Protein AF-A0AAD9HR64-F1 (afdb_monomer_lite)

Sequence (228 aa):
MKMKMKMKMKMKMKMKMKMKMKMKMKMKMKMKMKMKMKMKMKMKMAQLNLWLVASSTKRDPHPASRQEHHPPVITDDTIILAVASTGIDKPDERIDDWLLSDFYAFNYLFKGLGRSQTWLTVVDPIEAVDTNGDYSLGNEFQGQKVVLSKSLLENSDLTPVTIVKPKAMVDAFLQEVRQKSADAAAGHHPLLLMVFSHGLPNHKFVLGSKREPNARLTAVGLSAQKRL

Organism: NCBI:txid1216348

Secondary structure (DSSP, 8-state):
-HHHHHHHHHHHHHHHHHHHHHHHHHHHHHHHHHHHHHHHHHHHHHHHHHHHHHHHS----S------SS-----TT-EEEEEEE----STTSPP-HHHHHHHHHHHHHHTT-SSEEEEEESS-HHHHHHHH--EEES-TTT--EEEE-HHHHHTT-S---EE--GGGHHHHHHHHHHHHHHHHHHHT--EEEEEEE-EETTTEEE-S-TT-TT-EEE--S-------

Radius of gyration: 27.78 Å; chains: 1; bounding box: 67×48×88 Å

Structure (mmCIF, N/CA/C/O backbone):
data_AF-A0AAD9HR64-F1
#
_entry.id   AF-A0AAD9HR64-F1
#
loop_
_atom_site.group_PDB
_atom_site.id
_atom_site.type_symbol
_atom_site.label_atom_id
_atom_site.label_alt_id
_atom_site.label_comp_id
_atom_site.label_asym_id
_atom_site.label_entity_id
_atom_site.label_seq_id
_atom_site.pdbx_PDB_ins_code
_atom_site.Cartn_x
_atom_site.Cartn_y
_atom_site.Cartn_z
_atom_site.occupancy
_atom_site.B_iso_or_equiv
_atom_site.auth_seq_id
_atom_site.auth_comp_id
_atom_site.auth_asym_id
_atom_site.auth_atom_id
_atom_site.pdbx_PDB_model_num
ATOM 1 N N . MET A 1 1 ? -47.114 24.639 60.979 1.00 68.94 1 MET A N 1
ATOM 2 C CA . MET A 1 1 ? -46.453 23.528 60.234 1.00 68.94 1 MET A CA 1
ATOM 3 C C . MET A 1 1 ? -47.097 23.167 58.883 1.00 68.94 1 MET A C 1
ATOM 5 O O . MET A 1 1 ? -46.363 22.944 57.924 1.00 68.94 1 MET A O 1
ATOM 9 N N . LYS A 1 2 ? -48.434 23.147 58.751 1.00 77.56 2 LYS A N 1
ATOM 10 C CA . LYS A 1 2 ? -49.169 22.680 57.549 1.00 77.56 2 LYS A CA 1
ATOM 11 C C . LYS A 1 2 ? -48.788 23.381 56.225 1.00 77.56 2 LYS A C 1
ATOM 13 O O . LYS A 1 2 ? -48.658 22.729 55.190 1.00 77.56 2 LYS A O 1
ATOM 18 N N . MET A 1 3 ? -48.536 24.695 56.254 1.00 86.56 3 MET A N 1
ATOM 19 C CA . MET A 1 3 ? -48.229 25.492 55.052 1.00 86.56 3 MET A CA 1
ATOM 20 C C . MET A 1 3 ? -46.843 25.171 54.448 1.00 86.56 3 MET A C 1
ATOM 22 O O . MET A 1 3 ? -46.719 24.993 53.235 1.00 86.56 3 MET A O 1
ATOM 26 N N . LYS A 1 4 ? -45.817 24.981 55.293 1.00 81.31 4 LYS A N 1
ATOM 27 C CA . LYS A 1 4 ? -44.444 24.621 54.881 1.00 81.31 4 LYS A CA 1
ATOM 28 C C . LYS A 1 4 ? -44.396 23.247 54.196 1.00 81.31 4 LYS A C 1
ATOM 30 O O . LYS A 1 4 ? -43.704 23.068 53.194 1.00 81.31 4 LYS A O 1
ATOM 35 N N . MET A 1 5 ? -45.193 22.293 54.685 1.00 90.94 5 MET A N 1
ATOM 36 C CA . MET A 1 5 ? -45.304 20.949 54.107 1.00 90.94 5 MET A CA 1
ATOM 37 C C . MET A 1 5 ? -45.978 20.974 52.724 1.00 90.94 5 MET A C 1
ATOM 39 O O . MET A 1 5 ? -45.466 20.375 51.777 1.00 90.94 5 MET A O 1
ATOM 43 N N . LYS A 1 6 ? -47.060 21.753 52.574 1.00 88.00 6 LYS A N 1
ATOM 44 C CA . LYS A 1 6 ? -47.767 21.950 51.294 1.00 88.00 6 LYS A CA 1
ATOM 45 C C . LYS A 1 6 ? -46.853 22.564 50.224 1.00 88.00 6 LYS A C 1
ATOM 47 O O . LYS A 1 6 ? -46.847 22.110 49.080 1.00 88.00 6 LYS A O 1
ATOM 52 N N . MET A 1 7 ? -46.033 23.548 50.600 1.00 92.62 7 MET A N 1
ATOM 53 C CA . MET A 1 7 ? -45.093 24.205 49.686 1.00 92.62 7 MET A CA 1
ATOM 54 C C . MET A 1 7 ? -43.971 23.259 49.229 1.00 92.62 7 MET A C 1
ATOM 56 O O . MET A 1 7 ? -43.701 23.158 48.029 1.00 92.62 7 MET A O 1
ATOM 60 N N . LYS A 1 8 ? -43.389 22.484 50.157 1.00 89.81 8 LYS A N 1
ATOM 61 C CA . LYS A 1 8 ? -42.367 21.467 49.851 1.00 89.81 8 LYS A CA 1
ATOM 62 C C . LYS A 1 8 ? -42.903 20.390 48.901 1.00 89.81 8 LYS A C 1
ATOM 64 O O . LYS A 1 8 ? -42.223 20.013 47.945 1.00 89.81 8 LYS A O 1
ATOM 69 N N . MET A 1 9 ? -44.141 19.936 49.111 1.00 93.75 9 MET A N 1
ATOM 70 C CA . MET A 1 9 ? -44.788 18.940 48.251 1.00 93.75 9 MET A CA 1
ATOM 71 C C . MET A 1 9 ? -45.042 19.486 46.838 1.00 93.75 9 MET A C 1
ATOM 73 O O . MET A 1 9 ? -44.690 18.832 45.855 1.00 93.75 9 MET A O 1
ATOM 77 N N . LYS A 1 10 ? -45.549 20.724 46.727 1.00 91.00 10 LYS A N 1
ATOM 78 C CA . LYS A 1 10 ? -45.779 21.406 45.442 1.00 91.00 10 LYS A CA 1
ATOM 79 C C . LYS A 1 10 ? -44.478 21.588 44.651 1.00 91.00 10 LYS A C 1
ATOM 81 O O . LYS A 1 10 ? -44.445 21.322 43.450 1.00 91.00 10 LYS A O 1
ATOM 86 N N . MET A 1 11 ? -43.390 21.979 45.319 1.00 94.56 11 MET A N 1
ATOM 87 C CA . MET A 1 11 ? -42.078 22.158 44.687 1.00 94.56 11 MET A CA 1
ATOM 88 C C . MET A 1 11 ? -41.495 20.826 44.195 1.00 94.56 11 MET A C 1
ATOM 90 O O . MET A 1 11 ? -41.068 20.731 43.043 1.00 94.56 11 MET A O 1
ATOM 94 N N . LYS A 1 12 ? -41.572 19.769 45.018 1.00 91.06 12 LYS A N 1
ATOM 95 C CA . LYS A 1 12 ? -41.137 18.412 44.647 1.00 91.06 12 LYS A CA 1
ATOM 96 C C . LYS A 1 12 ? -41.914 17.882 43.438 1.00 91.06 12 LYS A C 1
ATOM 98 O O . LYS A 1 12 ? -41.317 17.325 42.518 1.00 91.06 12 LYS A O 1
ATOM 103 N N . MET A 1 13 ? -43.229 18.106 43.395 1.00 95.19 13 MET A N 1
ATOM 104 C CA . MET A 1 13 ? -44.081 17.687 42.278 1.00 95.19 13 MET A CA 1
ATOM 105 C C . MET A 1 13 ? -43.744 18.445 40.985 1.00 95.19 13 MET A C 1
ATOM 107 O O . MET A 1 13 ? -43.576 17.824 39.934 1.00 95.19 13 MET A O 1
ATOM 111 N N . LYS A 1 14 ? -43.545 19.769 41.071 1.00 91.50 14 LYS A N 1
ATOM 112 C CA . LYS A 1 14 ? -43.146 20.619 39.936 1.00 91.50 14 LYS A CA 1
ATOM 113 C C . LYS A 1 14 ? -41.785 20.205 39.368 1.00 91.50 14 LYS A C 1
ATOM 115 O O . LYS A 1 14 ? -41.632 20.095 38.152 1.00 91.50 14 LYS A O 1
ATOM 120 N N . MET A 1 15 ? -40.811 19.915 40.234 1.00 94.50 15 MET A N 1
ATOM 121 C CA . MET A 1 15 ? -39.477 19.467 39.823 1.00 94.50 15 MET A CA 1
ATOM 122 C C . MET A 1 15 ? -39.529 18.087 39.151 1.00 94.50 15 MET A C 1
ATOM 124 O O . MET A 1 15 ? -38.957 17.906 38.074 1.00 94.50 15 MET A O 1
ATOM 128 N N . LYS A 1 16 ? -40.302 17.148 39.717 1.00 91.06 16 LYS A N 1
ATOM 129 C CA . LYS A 1 16 ? -40.520 15.810 39.143 1.00 91.06 16 LYS A CA 1
ATOM 130 C C . LYS A 1 16 ? -41.179 15.882 37.760 1.00 91.06 16 LYS A C 1
ATOM 132 O O . LYS A 1 16 ? -40.720 15.211 36.837 1.00 91.06 16 LYS A O 1
ATOM 137 N N . MET A 1 17 ? -42.199 16.729 37.580 1.00 95.44 17 MET A N 1
ATOM 138 C CA . MET A 1 17 ? -42.818 16.961 36.266 1.00 95.44 17 MET A CA 1
ATOM 139 C C . MET A 1 17 ? -41.831 17.552 35.255 1.00 95.44 17 MET A C 1
ATOM 141 O O . MET A 1 17 ? -41.728 17.043 34.138 1.00 95.44 17 MET A O 1
ATOM 145 N N . LYS A 1 18 ? -41.069 18.583 35.646 1.00 90.94 18 LYS A N 1
ATOM 146 C CA . LYS A 1 18 ? -40.088 19.238 34.766 1.00 90.94 18 LYS A CA 1
ATOM 147 C C . LYS A 1 18 ? -39.010 18.257 34.297 1.00 90.94 18 LYS A C 1
ATOM 149 O O . LYS A 1 18 ? -38.682 18.220 33.112 1.00 90.94 18 LYS A O 1
ATOM 154 N N . MET A 1 19 ? -38.504 17.416 35.200 1.00 93.75 19 MET A N 1
ATOM 155 C CA . MET A 1 19 ? -37.501 16.398 34.876 1.00 93.75 19 MET A CA 1
ATOM 156 C C . MET A 1 19 ? -38.068 15.318 33.943 1.00 93.75 19 MET A C 1
ATOM 158 O O . MET A 1 19 ? -37.432 14.975 32.945 1.00 93.75 19 MET A O 1
ATOM 162 N N . LYS A 1 20 ? -39.303 14.859 34.200 1.00 90.69 20 LYS A N 1
ATOM 163 C CA . LYS A 1 20 ? -40.007 13.886 33.349 1.00 90.69 20 LYS A CA 1
ATOM 164 C C . LYS A 1 20 ? -40.238 14.427 31.933 1.00 90.69 20 LYS A C 1
ATOM 166 O O . LYS A 1 20 ? -39.978 13.715 30.965 1.00 90.69 20 LYS A O 1
ATOM 171 N N . MET A 1 21 ? -40.655 15.690 31.789 1.00 94.56 21 MET A N 1
ATOM 172 C CA . MET A 1 21 ? -40.786 16.342 30.476 1.00 94.56 21 MET A CA 1
ATOM 173 C C . MET A 1 21 ? -39.442 16.454 29.751 1.00 94.56 21 MET A C 1
ATOM 175 O O . MET A 1 21 ? -39.358 16.104 28.573 1.00 94.56 21 MET A O 1
ATOM 179 N N . LYS A 1 22 ? -38.382 16.887 30.448 1.00 88.44 22 LYS A N 1
ATOM 180 C CA . LYS A 1 22 ? -37.044 17.048 29.858 1.00 88.44 22 LYS A CA 1
ATOM 181 C C . LYS A 1 22 ? -36.486 15.714 29.349 1.00 88.44 22 LYS A C 1
ATOM 183 O O . LYS A 1 22 ? -35.989 15.654 28.226 1.00 88.44 22 LYS A O 1
ATOM 188 N N . MET A 1 23 ? -36.631 14.632 30.122 1.00 93.12 23 MET A N 1
ATOM 189 C CA . MET A 1 23 ? -36.265 13.282 29.670 1.00 93.12 23 MET A CA 1
ATOM 190 C C . MET A 1 23 ? -37.090 12.840 28.459 1.00 93.12 23 MET A C 1
ATOM 192 O O . MET A 1 23 ? -36.517 12.372 27.476 1.00 93.12 23 MET A O 1
ATOM 196 N N . LYS A 1 24 ? -38.416 13.036 28.489 1.00 89.62 24 LYS A N 1
ATOM 197 C CA . LYS A 1 24 ? -39.307 12.652 27.383 1.00 89.62 24 LYS A CA 1
ATOM 198 C C . LYS A 1 24 ? -38.943 13.377 26.082 1.00 89.62 24 LYS A C 1
ATOM 200 O O . LYS A 1 24 ? -38.873 12.736 25.035 1.00 89.62 24 LYS A O 1
ATOM 205 N N . MET A 1 25 ? -38.642 14.679 26.138 1.00 93.00 25 MET A N 1
ATOM 206 C CA . MET A 1 25 ? -38.157 15.435 24.975 1.00 93.00 25 MET A CA 1
ATOM 207 C C . MET A 1 25 ? -36.808 14.917 24.470 1.00 93.00 25 MET A C 1
ATOM 209 O O . MET A 1 25 ? -36.675 14.652 23.276 1.00 93.00 25 MET A O 1
ATOM 213 N N . LYS A 1 26 ? -35.828 14.718 25.363 1.00 87.81 26 LYS A N 1
ATOM 214 C CA . LYS A 1 26 ? -34.489 14.235 24.986 1.00 87.81 26 LYS A CA 1
ATOM 215 C C . LYS A 1 26 ? -34.560 12.866 24.300 1.00 87.81 26 LYS A C 1
ATOM 217 O O . LYS A 1 26 ? -33.923 12.656 23.269 1.00 87.81 26 LYS A O 1
ATOM 222 N N . MET A 1 27 ? -35.386 11.959 24.824 1.00 92.50 27 MET A N 1
ATOM 223 C CA . MET A 1 27 ? -35.586 10.625 24.254 1.00 92.50 27 MET A CA 1
ATOM 224 C C . MET A 1 27 ? -36.281 10.686 22.887 1.00 92.50 27 MET A C 1
ATOM 226 O O . MET A 1 27 ? -35.820 10.052 21.938 1.00 92.50 27 MET A O 1
ATOM 230 N N . LYS A 1 28 ? -37.324 11.520 22.751 1.00 88.50 28 LYS A N 1
ATOM 231 C CA . LYS A 1 28 ? -38.036 11.738 21.480 1.00 88.50 28 LYS A CA 1
ATOM 232 C C . LYS A 1 28 ? -37.108 12.307 20.401 1.00 88.50 28 LYS A C 1
ATOM 234 O O . LYS A 1 28 ? -37.140 11.847 19.262 1.00 88.50 28 LYS A O 1
ATOM 239 N N . MET A 1 29 ? -36.247 13.262 20.756 1.00 91.19 29 MET A N 1
ATOM 240 C CA . MET A 1 29 ? -35.286 13.869 19.829 1.00 91.19 29 MET A CA 1
ATOM 241 C C . MET A 1 29 ? -34.218 12.862 19.382 1.00 91.19 29 MET A C 1
ATOM 243 O O . MET A 1 29 ? -33.955 12.739 18.186 1.00 91.19 29 MET A O 1
ATOM 247 N N . LYS A 1 30 ? -33.682 12.066 20.322 1.00 85.94 30 LYS A N 1
ATOM 248 C CA . LYS A 1 30 ? -32.708 11.002 20.032 1.00 85.94 30 LYS A CA 1
ATOM 249 C C . LYS A 1 30 ? -33.293 9.929 19.105 1.00 85.94 30 LYS A C 1
ATOM 251 O O . LYS A 1 30 ? -32.644 9.550 18.133 1.00 85.94 30 LYS A O 1
ATOM 256 N N . MET A 1 31 ? -34.532 9.484 19.347 1.00 90.00 31 MET A N 1
ATOM 257 C CA . MET A 1 31 ? -35.228 8.550 18.449 1.00 90.00 31 MET A CA 1
ATOM 258 C C . MET A 1 31 ? -35.447 9.141 17.053 1.00 90.00 31 MET A C 1
ATOM 260 O O . MET A 1 31 ? -35.170 8.469 16.061 1.00 90.00 31 MET A O 1
ATOM 264 N N . LYS A 1 32 ? -35.891 10.403 16.964 1.00 86.19 32 LYS A N 1
ATOM 265 C CA . LYS A 1 32 ? -36.141 11.076 15.681 1.00 86.19 32 LYS A CA 1
ATOM 266 C C . LYS A 1 32 ? -34.859 11.211 14.849 1.00 86.19 32 LYS A C 1
ATOM 268 O O . LYS A 1 32 ? -34.886 10.924 13.654 1.00 86.19 32 LYS A O 1
ATOM 273 N N . MET A 1 33 ? -33.731 11.570 15.470 1.00 88.00 33 MET A N 1
ATOM 274 C CA . MET A 1 33 ? -32.422 11.584 14.800 1.00 88.00 33 MET A CA 1
ATOM 275 C C . MET A 1 33 ? -32.002 10.189 14.327 1.00 88.00 33 MET A C 1
ATOM 277 O O . MET A 1 33 ? -31.615 10.034 13.169 1.00 88.00 33 MET A O 1
ATOM 281 N N . LYS A 1 34 ? -32.135 9.169 15.186 1.00 85.88 34 LYS A N 1
ATOM 282 C CA . LYS A 1 34 ? -31.760 7.786 14.853 1.00 85.88 34 LYS A CA 1
ATOM 283 C C . LYS A 1 34 ? -32.575 7.242 13.673 1.00 85.88 34 LYS A C 1
ATOM 285 O O . LYS A 1 34 ? -31.999 6.651 12.763 1.00 85.88 34 LYS A O 1
ATOM 290 N N . MET A 1 35 ? -33.889 7.487 13.639 1.00 86.81 35 MET A N 1
ATOM 291 C CA . MET A 1 35 ? -34.733 7.124 12.491 1.00 86.81 35 MET A CA 1
ATOM 292 C C . MET A 1 35 ? -34.324 7.869 11.219 1.00 86.81 35 MET A C 1
ATOM 294 O O . MET A 1 35 ? -34.184 7.239 10.174 1.00 86.81 35 MET A O 1
ATOM 298 N N . LYS A 1 36 ? -34.083 9.185 11.302 1.00 84.31 36 LYS A N 1
ATOM 299 C CA . LYS A 1 36 ? -33.692 9.994 10.138 1.00 84.31 36 LYS A CA 1
ATOM 300 C C . LYS A 1 36 ? -32.364 9.520 9.535 1.00 84.31 36 LYS A C 1
ATOM 302 O O . LYS A 1 36 ? -32.267 9.412 8.316 1.00 84.31 36 LYS A O 1
ATOM 307 N N . MET A 1 37 ? -31.370 9.184 10.364 1.00 84.56 37 MET A N 1
ATOM 308 C CA . MET A 1 37 ? -30.113 8.579 9.896 1.00 84.56 37 MET A CA 1
ATOM 309 C C . MET A 1 37 ? -30.339 7.210 9.253 1.00 84.56 37 MET A C 1
ATOM 311 O O . MET A 1 37 ? -29.861 6.977 8.145 1.00 84.56 37 MET A O 1
ATOM 315 N N . LYS A 1 38 ? -31.109 6.326 9.905 1.00 83.44 38 LYS A N 1
ATOM 316 C CA . LYS A 1 38 ? -31.396 4.982 9.382 1.00 83.44 38 LYS A CA 1
ATOM 317 C C . LYS A 1 38 ? -32.096 5.043 8.021 1.00 83.44 38 LYS A C 1
ATOM 319 O O . LYS A 1 38 ? -31.763 4.27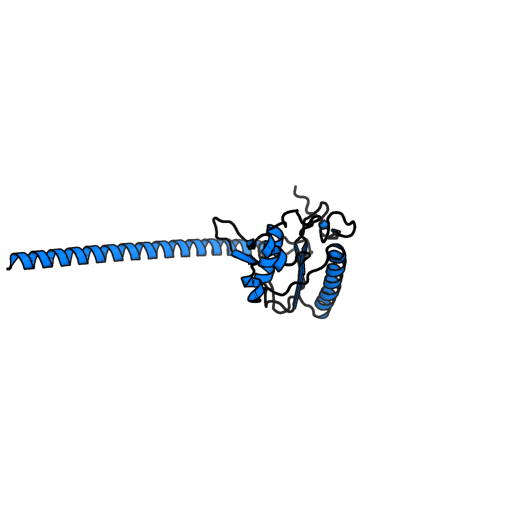0 7.130 1.00 83.44 38 LYS A O 1
ATOM 324 N N . MET A 1 39 ? -33.027 5.980 7.842 1.00 83.69 39 MET A N 1
ATOM 325 C CA . MET A 1 39 ? -33.740 6.175 6.578 1.00 83.69 39 MET A CA 1
ATOM 326 C C . MET A 1 39 ? -32.821 6.730 5.483 1.00 83.69 39 MET A C 1
ATOM 328 O O . MET A 1 39 ? -32.837 6.212 4.372 1.00 83.69 39 MET A O 1
ATOM 332 N N . LYS A 1 40 ? -31.954 7.702 5.806 1.00 80.19 40 LYS A N 1
ATOM 333 C CA . LYS A 1 40 ? -30.934 8.203 4.868 1.00 80.19 40 LYS A CA 1
ATOM 334 C C . LYS A 1 40 ? -29.968 7.104 4.415 1.00 80.19 40 LYS A C 1
ATOM 336 O O . LYS A 1 40 ? -29.685 7.019 3.227 1.00 80.19 40 LYS A O 1
ATOM 341 N N . MET A 1 41 ? -29.491 6.256 5.331 1.00 80.69 41 MET A N 1
ATOM 342 C CA . MET A 1 41 ? -28.630 5.120 4.973 1.00 80.69 41 MET A CA 1
ATOM 343 C C . MET A 1 41 ? -29.359 4.109 4.088 1.00 80.69 41 MET A C 1
ATOM 345 O O . MET A 1 41 ? -28.813 3.698 3.072 1.00 80.69 41 MET A O 1
ATOM 349 N N . LYS A 1 42 ? -30.608 3.752 4.424 1.00 81.19 42 LYS A N 1
ATOM 350 C CA . LYS A 1 42 ? -31.420 2.858 3.585 1.00 81.19 42 LYS A CA 1
ATOM 351 C C . LYS A 1 42 ? -31.631 3.419 2.179 1.00 81.19 42 LYS A C 1
ATOM 353 O O . LYS A 1 42 ? -31.531 2.667 1.221 1.00 81.19 42 LYS A O 1
ATOM 358 N N . MET A 1 43 ? -31.885 4.721 2.053 1.00 77.81 43 MET A N 1
ATOM 359 C CA . MET A 1 43 ? -32.081 5.371 0.755 1.00 77.81 43 MET A CA 1
ATOM 360 C C . MET A 1 43 ? -30.791 5.380 -0.074 1.00 77.81 43 MET A C 1
ATOM 362 O O . MET A 1 43 ? -30.836 5.055 -1.254 1.00 77.81 43 MET A O 1
ATOM 366 N N . LYS A 1 44 ? -29.639 5.658 0.555 1.00 77.94 44 LYS A N 1
ATOM 367 C CA . LYS A 1 44 ? -28.325 5.551 -0.099 1.00 77.94 44 LYS A CA 1
ATOM 368 C C . LYS A 1 44 ? -28.018 4.120 -0.548 1.00 77.94 44 LYS A C 1
ATOM 370 O O . LYS A 1 44 ? -27.583 3.935 -1.674 1.00 77.94 44 LYS A O 1
ATOM 375 N N . MET A 1 45 ? -28.297 3.116 0.288 1.00 71.75 45 MET A N 1
ATOM 376 C CA . MET A 1 45 ? -28.120 1.702 -0.080 1.00 71.75 45 MET A CA 1
ATOM 377 C C . MET A 1 45 ? -29.062 1.269 -1.208 1.00 71.75 45 MET A C 1
ATOM 379 O O . MET A 1 45 ? -28.649 0.535 -2.094 1.00 71.75 45 MET A O 1
ATOM 383 N N . ALA A 1 46 ? -30.312 1.739 -1.213 1.00 72.25 46 ALA A N 1
ATOM 384 C CA . ALA A 1 46 ? -31.254 1.454 -2.294 1.00 72.25 46 ALA A CA 1
ATOM 385 C C . ALA A 1 46 ? -30.820 2.101 -3.621 1.00 72.25 46 ALA A C 1
ATOM 387 O O . ALA A 1 46 ? -30.903 1.456 -4.660 1.00 72.25 46 ALA A O 1
ATOM 388 N N . GLN A 1 47 ? -30.309 3.338 -3.584 1.00 65.94 47 GLN A N 1
ATOM 389 C CA . GLN A 1 47 ? -29.718 3.996 -4.756 1.00 65.94 47 GLN A CA 1
ATOM 390 C C . GLN A 1 47 ? -28.470 3.254 -5.253 1.00 65.94 47 GLN A C 1
ATOM 392 O O . GLN A 1 47 ? -28.328 3.057 -6.456 1.00 65.94 47 GLN A O 1
ATOM 397 N N . LEU A 1 48 ? -27.614 2.787 -4.339 1.00 65.94 48 LEU A N 1
ATOM 398 C CA . LEU A 1 48 ? -26.419 2.006 -4.666 1.00 65.94 48 LEU A CA 1
ATOM 399 C C . LEU A 1 48 ? -26.779 0.659 -5.314 1.00 65.94 48 LEU A C 1
ATOM 401 O O . LEU A 1 48 ? -26.212 0.304 -6.341 1.00 65.94 48 LEU A O 1
ATOM 405 N N . ASN A 1 49 ? -27.770 -0.055 -4.770 1.00 61.78 49 ASN A N 1
ATOM 406 C CA . ASN A 1 49 ? -28.248 -1.325 -5.324 1.00 61.78 49 ASN A CA 1
ATOM 407 C C . ASN A 1 49 ? -28.933 -1.152 -6.686 1.00 61.78 49 ASN A C 1
ATOM 409 O O . ASN A 1 49 ? -28.699 -1.952 -7.586 1.00 61.78 49 ASN A O 1
ATOM 413 N N . LEU A 1 50 ? -29.757 -0.113 -6.864 1.00 49.34 50 LEU A N 1
ATOM 414 C CA . LEU A 1 50 ? -30.395 0.167 -8.154 1.00 49.34 50 LEU A CA 1
ATOM 415 C C . LEU A 1 50 ? -29.348 0.494 -9.232 1.00 49.34 50 LEU A C 1
ATOM 417 O O . LEU A 1 50 ? -29.458 0.030 -10.365 1.00 49.34 50 LEU A O 1
ATOM 421 N N . TRP A 1 51 ? -28.302 1.233 -8.858 1.00 44.94 51 TRP A N 1
ATOM 422 C CA . TRP A 1 51 ? -27.166 1.530 -9.726 1.00 44.94 51 TRP A CA 1
ATOM 423 C C . TRP A 1 51 ? -26.327 0.276 -10.050 1.00 44.94 51 TRP A C 1
ATOM 425 O O . TRP A 1 51 ? -25.955 0.071 -11.205 1.00 44.94 51 TRP A O 1
ATOM 435 N N . LEU A 1 52 ? -26.114 -0.623 -9.081 1.00 47.81 52 LEU A N 1
ATOM 436 C CA . LEU A 1 52 ? -25.445 -1.919 -9.283 1.00 47.81 52 LEU A CA 1
ATOM 437 C C . LEU A 1 52 ? -26.206 -2.828 -10.263 1.00 47.81 52 LEU A C 1
ATOM 439 O O . LEU A 1 52 ? -25.605 -3.389 -11.178 1.00 47.81 52 LEU A O 1
ATOM 443 N N . VAL A 1 53 ? -27.531 -2.940 -10.118 1.00 53.28 53 VAL A N 1
ATOM 444 C CA . VAL A 1 53 ? -28.371 -3.778 -10.994 1.00 53.28 53 VAL A CA 1
ATOM 445 C C . VAL A 1 53 ? -28.419 -3.223 -12.422 1.00 53.28 53 VAL A C 1
ATOM 447 O O . VAL A 1 53 ? -28.290 -3.985 -13.382 1.00 53.28 53 VAL A O 1
ATOM 450 N N . ALA A 1 54 ? -28.516 -1.899 -12.587 1.00 48.28 54 ALA A N 1
ATOM 451 C CA . ALA A 1 54 ? -28.481 -1.258 -13.904 1.00 48.28 54 ALA A CA 1
ATOM 452 C C . ALA A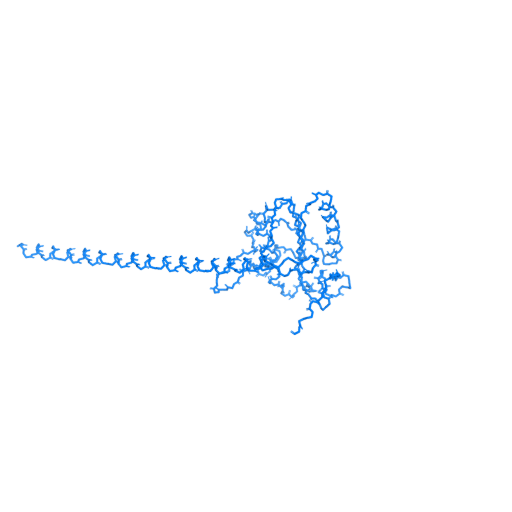 1 54 ? -27.131 -1.449 -14.626 1.00 48.28 54 ALA A C 1
ATOM 454 O O . ALA A 1 54 ? -27.091 -1.520 -15.851 1.00 48.28 54 ALA A O 1
ATOM 455 N N . SER A 1 55 ? -26.037 -1.602 -13.873 1.00 43.44 55 SER A N 1
ATOM 456 C CA . SER A 1 55 ? -24.678 -1.792 -14.403 1.00 43.44 55 SER A CA 1
ATOM 457 C C . SER A 1 55 ? -24.354 -3.247 -14.785 1.00 43.44 55 SER A C 1
ATOM 459 O O . SER A 1 55 ? -23.341 -3.501 -15.433 1.00 43.44 55 SER A O 1
ATOM 461 N N . SER A 1 56 ? -25.190 -4.212 -14.383 1.00 41.38 56 SER A N 1
ATOM 462 C CA . SER A 1 56 ? -24.972 -5.654 -14.596 1.00 41.38 56 SER A CA 1
ATOM 463 C C . SER A 1 56 ? -25.622 -6.194 -15.886 1.00 41.38 56 SER A C 1
ATOM 465 O O . SER A 1 56 ? -25.298 -7.290 -16.338 1.00 41.38 56 SER A O 1
ATOM 467 N N . THR A 1 57 ? -26.507 -5.424 -16.530 1.00 38.25 57 THR A N 1
ATOM 468 C CA . THR A 1 57 ? -27.313 -5.893 -17.679 1.00 38.25 57 THR A CA 1
ATOM 469 C C . THR A 1 57 ? -26.694 -5.669 -19.063 1.00 38.25 57 THR A C 1
ATOM 471 O O . THR A 1 57 ? -27.292 -6.073 -20.056 1.00 38.25 57 THR A O 1
ATOM 474 N N . LYS A 1 58 ? -25.478 -5.119 -19.168 1.00 38.50 58 LYS A N 1
ATOM 475 C CA . LYS A 1 58 ? -24.722 -5.075 -20.433 1.00 38.50 58 LYS A CA 1
ATOM 476 C C . LYS A 1 58 ? -23.471 -5.941 -20.325 1.00 38.50 58 LYS A C 1
ATOM 478 O O . LYS A 1 58 ? -22.456 -5.520 -19.780 1.00 38.50 58 LYS A O 1
ATOM 483 N N . ARG A 1 59 ? -23.581 -7.180 -20.805 1.00 38.81 59 ARG A N 1
ATOM 484 C CA . ARG A 1 59 ? -22.447 -8.074 -21.060 1.00 38.81 59 ARG A CA 1
ATOM 485 C C . ARG A 1 59 ? -22.089 -7.960 -22.538 1.00 38.81 59 ARG A C 1
ATOM 487 O O . ARG A 1 59 ? -22.866 -8.432 -23.356 1.00 38.81 59 ARG A O 1
ATOM 494 N N . ASP A 1 60 ? -20.922 -7.393 -22.830 1.00 32.91 60 ASP A N 1
ATOM 495 C CA . ASP A 1 60 ? -20.219 -7.576 -24.104 1.00 32.91 60 ASP A CA 1
ATOM 496 C C . ASP A 1 60 ? -18.850 -8.230 -23.840 1.00 32.91 60 ASP A C 1
ATOM 498 O O . ASP A 1 60 ? -18.254 -7.981 -22.784 1.00 32.91 60 ASP A O 1
ATOM 502 N N . PRO A 1 61 ? -18.338 -9.080 -24.751 1.00 47.41 61 PRO A N 1
ATOM 503 C CA . PRO A 1 61 ? -17.177 -9.921 -24.496 1.00 47.41 61 PRO A CA 1
ATOM 504 C C . PRO A 1 61 ? -15.906 -9.356 -25.160 1.00 47.41 61 PRO A C 1
ATOM 506 O O . PRO A 1 61 ? -15.576 -9.749 -26.269 1.00 47.41 61 PRO A O 1
ATOM 509 N N . HIS A 1 62 ? -15.162 -8.458 -24.499 1.00 35.88 62 HIS A N 1
ATOM 510 C CA . HIS A 1 62 ? -13.714 -8.256 -24.738 1.00 35.88 62 HIS A CA 1
ATOM 511 C C . HIS A 1 62 ? -13.084 -7.368 -23.636 1.00 35.88 62 HIS A C 1
ATOM 513 O O . HIS A 1 62 ? -13.794 -6.524 -23.084 1.00 35.88 62 HIS A O 1
ATOM 519 N N . PRO A 1 63 ? -11.788 -7.520 -23.275 1.00 42.75 63 PRO A N 1
ATOM 520 C CA . PRO A 1 63 ? -11.201 -6.867 -22.114 1.00 42.75 63 PRO A CA 1
ATOM 521 C C . PRO A 1 63 ? -10.770 -5.442 -22.480 1.00 42.75 63 PRO A C 1
ATOM 523 O O . PRO A 1 63 ? -9.597 -5.157 -22.695 1.00 42.75 63 PRO A O 1
ATOM 526 N N . ALA A 1 64 ? -11.733 -4.529 -22.559 1.00 39.38 64 ALA A N 1
ATOM 527 C CA . ALA A 1 64 ? -11.441 -3.108 -22.451 1.00 39.38 64 ALA A CA 1
ATOM 528 C C . ALA A 1 64 ? -11.281 -2.772 -20.963 1.00 39.38 64 ALA A C 1
ATOM 530 O O . ALA A 1 64 ? -12.105 -3.180 -20.144 1.00 39.38 64 ALA A O 1
ATOM 531 N N . SER A 1 65 ? -10.215 -2.048 -20.618 1.00 47.06 65 SER A N 1
ATOM 532 C CA . SER A 1 65 ? -9.926 -1.543 -19.272 1.00 47.06 65 SER A CA 1
ATOM 533 C C . SER A 1 65 ? -11.188 -0.992 -18.602 1.00 47.06 65 SER A C 1
ATOM 535 O O . SER A 1 65 ? -11.678 0.085 -18.955 1.00 47.06 65 SER A O 1
ATOM 537 N N . ARG A 1 66 ? -11.734 -1.755 -17.653 1.00 41.72 66 ARG A N 1
ATOM 538 C CA . ARG A 1 66 ? -12.953 -1.411 -16.929 1.00 41.72 66 ARG A CA 1
ATOM 539 C C . ARG A 1 66 ? -12.587 -0.468 -15.792 1.00 41.72 66 ARG A C 1
ATOM 541 O O . ARG A 1 66 ? -11.841 -0.839 -14.893 1.00 41.72 66 ARG A O 1
ATOM 548 N N . GLN A 1 67 ? -13.109 0.752 -15.826 1.00 46.41 67 GLN A N 1
ATOM 549 C CA . GLN A 1 67 ? -13.008 1.661 -14.690 1.00 46.41 67 GLN A CA 1
ATOM 550 C C . GLN A 1 67 ? -14.064 1.245 -13.658 1.00 46.41 67 GLN A C 1
ATOM 552 O O . GLN A 1 67 ? -15.261 1.449 -13.856 1.00 46.41 67 GLN A O 1
ATOM 557 N N . GLU A 1 68 ? -13.635 0.578 -12.590 1.00 42.34 68 GLU A N 1
ATOM 558 C CA . GLU A 1 68 ? -14.517 0.105 -11.524 1.00 42.34 68 GLU A CA 1
ATOM 559 C C . GLU A 1 68 ? -14.647 1.154 -10.409 1.00 42.34 68 GLU A C 1
ATOM 561 O O . GLU A 1 68 ? -13.666 1.751 -9.978 1.00 42.34 68 GLU A O 1
ATOM 566 N N . HIS A 1 69 ? -15.872 1.394 -9.928 1.00 53.56 69 HIS A N 1
ATOM 567 C CA . HIS A 1 69 ? -16.157 2.344 -8.836 1.00 53.56 69 HIS A CA 1
ATOM 568 C C . HIS A 1 69 ? -16.234 1.677 -7.447 1.00 53.56 69 HIS A C 1
ATOM 570 O O . HIS A 1 69 ? -16.789 2.246 -6.509 1.00 53.56 69 HIS A O 1
ATOM 576 N N . HIS A 1 70 ? -15.723 0.454 -7.324 1.00 56.50 70 HIS A N 1
ATOM 577 C CA . HIS A 1 70 ? -15.667 -0.321 -6.087 1.00 56.50 70 HIS A CA 1
ATOM 578 C C . HIS A 1 70 ? -14.228 -0.810 -5.883 1.00 56.50 70 HIS A C 1
ATOM 580 O O . HIS A 1 70 ? -13.517 -0.987 -6.872 1.00 56.50 70 HIS A O 1
ATOM 586 N N . PRO A 1 71 ? -13.766 -0.965 -4.630 1.00 65.06 71 PRO A N 1
ATOM 587 C CA . PRO A 1 71 ? -12.458 -1.552 -4.375 1.00 65.06 71 PRO A CA 1
ATOM 588 C C . PRO A 1 71 ? -12.398 -2.972 -4.959 1.00 65.06 71 PRO A C 1
ATOM 590 O O . PRO A 1 71 ? -13.434 -3.646 -5.003 1.00 65.06 71 PRO A O 1
ATOM 593 N N . PRO A 1 72 ? -11.212 -3.429 -5.397 1.00 73.38 72 PRO A N 1
ATOM 594 C CA . PRO A 1 72 ? -11.058 -4.757 -5.971 1.00 73.38 72 PRO A CA 1
ATOM 595 C C . PRO A 1 72 ? -11.504 -5.821 -4.965 1.00 73.38 72 PRO A C 1
ATOM 597 O O . PRO A 1 72 ? -11.230 -5.720 -3.767 1.00 73.38 72 PRO A O 1
ATOM 600 N N . VAL A 1 73 ? -12.203 -6.845 -5.453 1.00 82.31 73 VAL A N 1
ATOM 601 C CA . VAL A 1 73 ? -12.599 -7.987 -4.626 1.00 82.31 73 VAL A CA 1
ATOM 602 C C . VAL A 1 73 ? -11.357 -8.829 -4.345 1.00 82.31 73 VAL A C 1
ATOM 604 O O . VAL A 1 73 ? -10.782 -9.413 -5.261 1.00 82.31 73 VAL A O 1
ATOM 607 N N . ILE A 1 74 ? -10.950 -8.888 -3.076 1.00 89.62 74 ILE A N 1
ATOM 608 C CA . ILE A 1 74 ? -9.856 -9.744 -2.609 1.00 89.62 74 ILE A CA 1
ATOM 609 C C . ILE A 1 74 ? -10.457 -11.048 -2.090 1.00 89.62 74 ILE A C 1
ATOM 611 O O . ILE A 1 74 ? -11.282 -11.034 -1.178 1.00 89.62 74 ILE A O 1
ATOM 615 N N . THR A 1 75 ? -10.049 -12.163 -2.683 1.00 91.56 75 THR A N 1
ATOM 616 C CA . THR A 1 75 ? -10.367 -13.522 -2.216 1.00 91.56 75 THR A CA 1
ATOM 617 C C . THR A 1 75 ? -9.163 -14.112 -1.491 1.00 91.56 75 THR A C 1
ATOM 619 O O . THR A 1 75 ? -8.053 -13.618 -1.681 1.00 91.56 75 THR A O 1
ATOM 622 N N . ASP A 1 76 ? -9.344 -15.187 -0.723 1.00 93.44 76 ASP A N 1
ATOM 623 C CA . ASP A 1 76 ? -8.243 -15.851 -0.004 1.00 93.44 76 ASP A CA 1
ATOM 624 C C . ASP A 1 76 ? -7.134 -16.367 -0.940 1.00 93.44 76 ASP A C 1
ATOM 626 O O . ASP A 1 76 ? -5.987 -16.491 -0.525 1.00 93.44 76 ASP A O 1
ATOM 630 N N . ASP A 1 77 ? -7.439 -16.587 -2.223 1.00 94.44 77 ASP A N 1
ATOM 631 C CA . ASP A 1 77 ? -6.471 -17.016 -3.237 1.00 94.44 77 ASP A CA 1
ATOM 632 C C . ASP A 1 77 ? -5.805 -15.861 -3.998 1.00 94.44 77 ASP A C 1
ATOM 634 O O . ASP A 1 77 ? -4.916 -16.087 -4.816 1.00 94.44 77 ASP A O 1
ATOM 638 N N . THR A 1 78 ? -6.200 -14.612 -3.750 1.00 95.75 78 THR A N 1
ATOM 639 C CA . THR A 1 78 ? -5.664 -13.462 -4.485 1.00 95.75 78 THR A CA 1
ATOM 640 C C . THR A 1 78 ? -4.196 -13.216 -4.132 1.00 95.75 78 THR A C 1
ATOM 642 O O . THR A 1 78 ? -3.838 -13.080 -2.963 1.00 95.75 78 THR A O 1
ATOM 645 N N . ILE A 1 79 ? -3.343 -13.099 -5.147 1.00 97.00 79 ILE A N 1
ATOM 646 C CA . ILE A 1 79 ? -1.958 -12.638 -5.021 1.00 97.00 79 ILE A CA 1
ATOM 647 C C . ILE A 1 79 ? -1.956 -11.116 -5.168 1.00 97.00 79 ILE A C 1
ATOM 649 O O . ILE A 1 79 ? -2.466 -10.588 -6.156 1.00 97.00 79 ILE A O 1
ATOM 653 N N . ILE A 1 80 ? -1.389 -10.405 -4.196 1.00 97.50 80 ILE A N 1
ATOM 654 C CA . ILE A 1 80 ? -1.313 -8.940 -4.197 1.00 97.50 80 ILE A CA 1
ATOM 655 C C . ILE A 1 80 ? 0.138 -8.522 -4.420 1.00 97.50 80 ILE A C 1
ATOM 657 O O . ILE A 1 80 ? 1.032 -8.926 -3.677 1.00 97.50 80 ILE A O 1
ATOM 661 N N . LEU A 1 81 ? 0.371 -7.679 -5.421 1.00 97.75 81 LEU A N 1
ATOM 662 C CA . LEU A 1 81 ? 1.653 -7.020 -5.640 1.00 97.75 81 LEU A CA 1
ATOM 663 C C . LEU A 1 81 ? 1.414 -5.519 -5.794 1.00 97.75 81 LEU A C 1
ATOM 665 O O . LEU A 1 81 ? 0.765 -5.067 -6.739 1.00 97.75 81 LEU A O 1
ATOM 669 N N . ALA A 1 82 ? 1.947 -4.751 -4.853 1.00 96.69 82 ALA A N 1
ATOM 670 C CA . ALA A 1 82 ? 1.806 -3.309 -4.803 1.00 96.69 82 ALA A CA 1
ATOM 671 C C . ALA A 1 82 ? 3.168 -2.620 -4.853 1.00 96.69 82 ALA A C 1
ATOM 673 O O . ALA A 1 82 ? 4.145 -3.093 -4.271 1.00 96.69 82 ALA A O 1
ATOM 674 N N . VAL A 1 83 ? 3.221 -1.476 -5.528 1.00 94.94 83 VAL A N 1
ATOM 675 C CA . VAL A 1 83 ? 4.439 -0.688 -5.679 1.00 94.94 83 VAL A CA 1
ATOM 676 C C . VAL A 1 83 ? 4.170 0.803 -5.502 1.00 94.94 83 VAL A C 1
ATOM 678 O O . VAL A 1 83 ? 3.234 1.320 -6.105 1.00 94.94 83 VAL A O 1
ATOM 681 N N . ALA A 1 84 ? 4.996 1.496 -4.716 1.00 91.88 84 ALA A N 1
ATOM 682 C CA . ALA A 1 84 ? 4.962 2.948 -4.567 1.00 91.88 84 ALA A CA 1
ATOM 683 C C . ALA A 1 84 ? 6.278 3.611 -4.975 1.00 91.88 84 ALA A C 1
ATOM 685 O O . ALA A 1 84 ? 7.364 3.245 -4.519 1.00 91.88 84 ALA A O 1
ATOM 686 N N . SER A 1 85 ? 6.164 4.644 -5.809 1.00 85.88 85 SER A N 1
ATOM 687 C CA . SER A 1 85 ? 7.263 5.547 -6.118 1.00 85.88 85 SER A CA 1
ATOM 688 C C . SER A 1 85 ? 6.787 6.991 -6.167 1.00 85.88 85 SER A C 1
ATOM 690 O O . SER A 1 85 ? 5.896 7.351 -6.932 1.00 85.88 85 SER A O 1
ATOM 692 N N . THR A 1 86 ? 7.416 7.830 -5.354 1.00 73.94 86 THR A N 1
ATOM 693 C CA . THR A 1 86 ? 7.098 9.255 -5.218 1.00 73.94 86 THR A CA 1
ATOM 694 C C . THR A 1 86 ? 7.821 10.123 -6.252 1.00 73.94 86 THR A C 1
ATOM 696 O O . THR A 1 86 ? 7.561 11.314 -6.349 1.00 73.94 86 THR A O 1
ATOM 699 N N . GLY A 1 87 ? 8.698 9.550 -7.090 1.00 62.91 87 GLY A N 1
ATOM 700 C CA . GLY A 1 87 ? 9.408 10.309 -8.126 1.00 62.91 87 GLY A CA 1
ATOM 701 C C . GLY A 1 87 ? 10.377 11.362 -7.578 1.00 62.91 87 GLY A C 1
ATOM 702 O O . GLY A 1 87 ? 10.647 12.341 -8.277 1.00 62.91 87 GLY A O 1
ATOM 703 N N . ILE A 1 88 ? 10.845 11.181 -6.338 1.00 58.97 88 ILE A N 1
ATOM 704 C CA . ILE A 1 88 ? 11.727 12.112 -5.633 1.00 58.97 88 ILE A CA 1
ATOM 705 C C . ILE A 1 88 ? 13.132 12.035 -6.234 1.00 58.97 88 ILE A C 1
ATOM 707 O O . ILE A 1 88 ? 13.773 10.983 -6.226 1.00 58.97 88 ILE A O 1
ATOM 711 N N . ASP A 1 89 ? 13.614 13.172 -6.735 1.00 54.62 89 ASP A N 1
ATOM 712 C CA . ASP A 1 89 ? 14.983 13.333 -7.238 1.00 54.62 89 ASP A CA 1
ATOM 713 C C . ASP A 1 89 ? 15.918 13.992 -6.205 1.00 54.62 89 ASP A C 1
ATOM 715 O O . ASP A 1 89 ? 17.135 14.008 -6.409 1.00 54.62 89 ASP A O 1
ATOM 719 N N . LYS A 1 90 ? 15.375 14.564 -5.117 1.00 50.50 90 LYS A N 1
ATOM 720 C CA . LYS A 1 90 ? 16.123 15.291 -4.079 1.00 50.50 90 LYS A CA 1
ATOM 721 C C . LYS A 1 90 ? 15.593 15.000 -2.666 1.00 50.50 90 LYS A C 1
ATOM 723 O O . LYS A 1 90 ? 14.383 14.999 -2.494 1.00 50.50 90 LYS A O 1
ATOM 728 N N . PRO A 1 91 ? 16.465 14.888 -1.648 1.00 47.47 91 PRO A N 1
ATOM 729 C CA . PRO A 1 91 ? 16.049 14.674 -0.256 1.00 47.47 91 PRO A CA 1
ATOM 730 C C . PRO A 1 91 ? 15.213 15.817 0.355 1.00 47.47 91 PRO A C 1
ATOM 732 O O . PRO A 1 91 ? 14.570 15.612 1.372 1.00 47.47 91 PRO A O 1
ATOM 735 N N . ASP A 1 92 ? 15.227 17.008 -0.254 1.00 42.62 92 ASP A N 1
ATOM 736 C CA . ASP A 1 92 ? 14.596 18.239 0.263 1.00 42.62 92 ASP A CA 1
ATOM 737 C C . ASP A 1 92 ? 13.247 18.566 -0.421 1.00 42.62 92 ASP A C 1
ATOM 739 O O . ASP A 1 92 ? 12.595 19.567 -0.129 1.00 42.62 92 ASP A O 1
ATOM 743 N N . GLU A 1 93 ? 12.809 17.735 -1.375 1.00 52.09 93 GLU A N 1
ATOM 744 C CA . GLU A 1 93 ? 11.450 17.828 -1.911 1.00 52.09 93 GLU A CA 1
ATOM 745 C C . GLU A 1 93 ? 10.519 17.081 -0.960 1.00 52.09 93 GLU A C 1
ATOM 747 O O . GLU A 1 93 ? 10.680 15.879 -0.742 1.00 52.09 93 GLU A O 1
ATOM 752 N N . ARG A 1 94 ? 9.558 17.810 -0.377 1.00 53.59 94 ARG A N 1
ATOM 753 C CA . ARG A 1 94 ? 8.516 17.246 0.487 1.00 53.59 94 ARG A CA 1
ATOM 754 C C . ARG A 1 94 ? 7.950 16.007 -0.206 1.00 53.59 94 ARG A C 1
ATOM 756 O O . ARG A 1 94 ? 7.455 16.118 -1.328 1.00 53.59 94 ARG A O 1
ATOM 763 N N . ILE A 1 95 ? 8.099 14.846 0.436 1.00 56.59 95 ILE A N 1
ATOM 764 C CA . ILE A 1 95 ? 7.583 13.568 -0.063 1.00 56.59 95 ILE A CA 1
ATOM 765 C C . ILE A 1 95 ? 6.135 13.802 -0.504 1.00 56.59 95 ILE A C 1
ATOM 767 O O . ILE A 1 95 ? 5.384 14.465 0.206 1.00 56.59 95 ILE A O 1
ATOM 771 N N . ASP A 1 96 ? 5.752 13.332 -1.694 1.00 59.81 96 ASP A N 1
ATOM 772 C CA . ASP A 1 96 ? 4.384 13.504 -2.190 1.00 59.81 96 ASP A CA 1
ATOM 773 C C . ASP A 1 96 ? 3.397 12.744 -1.283 1.00 59.81 96 ASP A C 1
ATOM 775 O O . ASP A 1 96 ? 3.100 11.563 -1.486 1.00 59.81 96 ASP A O 1
ATOM 779 N N . ASP A 1 97 ? 2.912 13.453 -0.259 1.00 65.94 97 ASP A N 1
ATOM 780 C CA . ASP A 1 97 ? 2.281 12.896 0.941 1.00 65.94 97 ASP A CA 1
ATOM 781 C C . ASP A 1 97 ? 1.025 12.069 0.631 1.00 65.94 97 ASP A C 1
ATOM 783 O O . ASP A 1 97 ? 0.708 11.098 1.322 1.00 65.94 97 ASP A O 1
ATOM 787 N N . TRP A 1 98 ? 0.301 12.414 -0.435 1.00 77.44 98 TRP A N 1
ATOM 788 C CA . TRP A 1 98 ? -0.964 11.761 -0.776 1.00 77.44 98 TRP A CA 1
ATOM 789 C C . TRP A 1 98 ? -0.766 10.366 -1.383 1.00 77.44 98 TRP A C 1
ATOM 791 O O . TRP A 1 98 ? -1.529 9.451 -1.084 1.00 77.44 98 TRP A O 1
ATOM 801 N N . LEU A 1 99 ? 0.276 10.179 -2.196 1.00 84.62 99 LEU A N 1
ATOM 802 C CA . LEU A 1 99 ? 0.506 8.922 -2.906 1.00 84.62 99 LEU A CA 1
ATOM 803 C C . LEU A 1 99 ? 0.971 7.826 -1.944 1.00 84.62 99 LEU A C 1
ATOM 805 O O . LEU A 1 99 ? 0.544 6.674 -2.035 1.00 84.62 99 LEU A O 1
ATOM 809 N N . LEU A 1 100 ? 1.812 8.216 -0.984 1.00 88.50 100 LEU A N 1
ATOM 810 C CA . LEU A 1 100 ? 2.249 7.341 0.094 1.00 88.50 100 LEU A CA 1
ATOM 811 C C . LEU A 1 100 ? 1.100 7.053 1.077 1.00 88.50 100 LEU A C 1
ATOM 813 O O . LEU A 1 100 ? 0.955 5.915 1.522 1.00 88.50 100 LEU A O 1
ATOM 817 N N . SER A 1 101 ? 0.232 8.040 1.345 1.00 89.56 101 SER A N 1
ATOM 818 C CA . SER A 1 101 ? -0.986 7.833 2.143 1.00 89.56 101 SER A CA 1
ATOM 819 C C . SER A 1 101 ? -1.906 6.784 1.516 1.00 89.56 101 SER A C 1
ATOM 821 O O . SER A 1 101 ? -2.339 5.868 2.212 1.00 89.56 101 SER A O 1
ATOM 823 N N . ASP A 1 102 ? -2.172 6.863 0.210 1.00 89.31 102 ASP A N 1
ATOM 824 C CA . ASP A 1 102 ? -2.995 5.868 -0.488 1.00 89.31 102 ASP A CA 1
ATOM 825 C C . ASP A 1 102 ? -2.353 4.473 -0.437 1.00 89.31 102 ASP A C 1
ATOM 827 O O . ASP A 1 102 ? -3.025 3.492 -0.110 1.00 89.31 102 ASP A O 1
ATOM 831 N N . PHE A 1 103 ? -1.043 4.378 -0.690 1.00 93.88 103 PHE A N 1
ATOM 832 C CA . PHE A 1 103 ? -0.300 3.118 -0.614 1.00 93.88 103 PHE A CA 1
ATOM 833 C C . PHE A 1 103 ? -0.452 2.441 0.756 1.00 93.88 103 PHE A C 1
ATOM 835 O O . PHE A 1 103 ? -0.846 1.273 0.828 1.00 93.88 103 PHE A O 1
ATOM 842 N N . TYR A 1 104 ? -0.215 3.176 1.847 1.00 94.69 104 TYR A N 1
ATOM 843 C CA . TYR A 1 104 ? -0.343 2.619 3.195 1.00 94.69 104 TYR A CA 1
ATOM 844 C C . TYR A 1 104 ? -1.795 2.417 3.637 1.00 94.69 104 TYR A C 1
ATOM 846 O O . TYR A 1 104 ? -2.071 1.503 4.413 1.00 94.69 104 TYR A O 1
ATOM 854 N N . ALA A 1 105 ? -2.750 3.176 3.094 1.00 93.56 105 ALA A N 1
ATOM 855 C CA . ALA A 1 105 ? -4.169 2.929 3.331 1.00 93.56 105 ALA A CA 1
ATOM 856 C C . ALA A 1 105 ? -4.593 1.549 2.817 1.00 93.56 105 ALA A C 1
ATOM 858 O O . ALA A 1 105 ? -5.287 0.812 3.523 1.00 93.56 105 ALA A O 1
ATOM 859 N N . PHE A 1 106 ? -4.162 1.187 1.605 1.00 94.31 106 PHE A N 1
ATOM 860 C CA . PHE A 1 106 ? -4.425 -0.137 1.050 1.00 94.31 106 PHE A CA 1
ATOM 861 C C . PHE A 1 106 ? -3.611 -1.230 1.740 1.00 94.31 106 PHE A C 1
ATOM 863 O O . PHE A 1 106 ? -4.160 -2.301 1.984 1.00 94.31 106 PHE A O 1
ATOM 870 N N . ASN A 1 107 ? -2.356 -0.963 2.115 1.00 96.50 107 ASN A N 1
ATOM 871 C CA . ASN A 1 107 ? -1.550 -1.904 2.898 1.00 96.50 107 ASN A CA 1
ATOM 872 C C . ASN A 1 107 ? -2.250 -2.267 4.217 1.00 96.50 107 ASN A C 1
ATOM 874 O O . ASN A 1 107 ? -2.464 -3.444 4.502 1.00 96.50 107 ASN A O 1
ATOM 878 N N . TYR A 1 108 ? -2.710 -1.256 4.957 1.00 94.88 108 TYR A N 1
ATOM 879 C CA . TYR A 1 108 ? -3.487 -1.443 6.178 1.00 94.88 108 TYR A CA 1
ATOM 880 C C . TYR A 1 108 ? -4.795 -2.201 5.916 1.00 94.88 108 TYR A C 1
ATOM 882 O O . TYR A 1 108 ? -5.144 -3.122 6.650 1.00 94.88 108 TYR A O 1
ATOM 890 N N . LEU A 1 109 ? -5.543 -1.818 4.873 1.00 93.25 109 LEU A N 1
ATOM 891 C CA . LEU A 1 109 ? -6.845 -2.414 4.562 1.00 93.25 109 LEU A CA 1
ATOM 892 C C . LEU A 1 109 ? -6.736 -3.890 4.169 1.00 93.25 109 LEU A C 1
ATOM 894 O O . LEU A 1 109 ? -7.629 -4.672 4.490 1.00 93.25 109 LEU A O 1
ATOM 898 N N . PHE A 1 110 ? -5.677 -4.251 3.449 1.00 94.94 110 PHE A N 1
ATOM 899 C CA . PHE A 1 110 ? -5.494 -5.597 2.927 1.00 94.94 110 PHE A CA 1
ATOM 900 C C . PHE A 1 110 ? -4.673 -6.493 3.834 1.00 94.94 110 PHE A C 1
ATOM 902 O O . PHE A 1 110 ? -4.590 -7.681 3.543 1.00 94.94 110 PHE A O 1
ATOM 909 N N . LYS A 1 111 ? -4.098 -5.998 4.932 1.00 95.00 111 LYS A N 1
ATOM 910 C CA . LYS A 1 111 ? -3.304 -6.825 5.841 1.00 95.00 111 LYS A CA 1
ATOM 911 C C . LYS A 1 111 ? -4.046 -8.106 6.245 1.00 95.00 111 LYS A C 1
ATOM 913 O O . LYS A 1 111 ? -5.165 -8.071 6.751 1.00 95.00 111 LYS A O 1
ATOM 918 N N . GLY A 1 112 ? -3.380 -9.244 6.040 1.00 94.38 112 GLY A N 1
ATOM 919 C CA . GLY A 1 112 ? -3.914 -10.571 6.360 1.00 94.38 112 GLY A CA 1
ATOM 920 C C . GLY A 1 112 ? -4.948 -11.114 5.366 1.00 94.38 112 GLY A C 1
ATOM 921 O O . GLY A 1 112 ? -5.485 -12.188 5.610 1.00 94.38 112 GLY A O 1
ATOM 922 N N . LEU A 1 113 ? -5.230 -10.403 4.269 1.00 94.75 113 LEU A N 1
ATOM 923 C CA . LEU A 1 113 ? -6.088 -10.875 3.181 1.00 94.75 113 LEU A CA 1
ATOM 924 C C . LEU A 1 113 ? -5.270 -11.458 2.027 1.00 94.75 113 LEU A C 1
ATOM 926 O O . LEU A 1 113 ? -4.112 -11.095 1.812 1.00 94.75 113 LEU A O 1
ATOM 930 N N . GLY A 1 114 ? -5.914 -12.293 1.218 1.00 94.75 114 GLY A N 1
ATOM 931 C CA . GLY A 1 114 ? -5.280 -12.904 0.058 1.00 94.75 114 GLY A CA 1
ATOM 932 C C . GLY A 1 114 ? -4.236 -13.953 0.422 1.00 94.75 114 GLY A C 1
ATOM 933 O O . GLY A 1 114 ? -3.885 -14.174 1.580 1.00 94.75 114 GLY A O 1
ATOM 934 N N . ARG A 1 115 ? -3.722 -14.599 -0.618 1.00 94.56 115 ARG A N 1
ATOM 935 C CA . ARG A 1 115 ? -2.795 -15.722 -0.512 1.00 94.56 115 ARG A CA 1
ATOM 936 C C . ARG A 1 115 ? -1.396 -15.267 -0.137 1.00 94.56 115 ARG A C 1
ATOM 938 O O . ARG A 1 115 ? -0.689 -15.926 0.618 1.00 94.56 115 ARG A O 1
ATOM 945 N N . SER A 1 116 ? -0.963 -14.173 -0.752 1.00 96.44 116 SER A N 1
ATOM 946 C CA . SER A 1 116 ? 0.350 -13.582 -0.529 1.00 96.44 116 SER A CA 1
ATOM 947 C C . SER A 1 116 ? 0.336 -12.111 -0.909 1.00 96.44 116 SER A C 1
ATOM 949 O O . SER A 1 116 ? -0.447 -11.692 -1.767 1.00 96.44 116 SER A O 1
ATOM 951 N N . GLN A 1 117 ? 1.212 -11.339 -0.274 1.00 97.38 117 GLN A N 1
ATOM 952 C CA . GLN A 1 117 ? 1.342 -9.914 -0.527 1.00 97.38 117 GLN A CA 1
ATOM 953 C C . GLN A 1 117 ? 2.809 -9.524 -0.643 1.00 97.38 117 GLN A C 1
ATOM 955 O O . GLN A 1 117 ? 3.603 -9.844 0.240 1.00 97.38 117 GLN A O 1
ATOM 960 N N . THR A 1 118 ? 3.138 -8.787 -1.698 1.00 98.38 118 THR A N 1
ATOM 961 C CA . THR A 1 118 ? 4.425 -8.109 -1.854 1.00 98.38 118 THR A CA 1
ATOM 962 C C . THR A 1 118 ? 4.165 -6.608 -1.962 1.00 98.38 118 THR A C 1
ATOM 964 O O . THR A 1 118 ? 3.395 -6.172 -2.818 1.00 98.38 118 THR A O 1
ATOM 967 N N . TRP A 1 119 ? 4.818 -5.814 -1.114 1.00 98.19 119 TRP A N 1
ATOM 968 C CA . TRP A 1 119 ? 4.698 -4.355 -1.097 1.00 98.19 119 TRP A CA 1
ATOM 969 C C . TRP A 1 119 ? 6.079 -3.731 -1.278 1.00 98.19 119 TRP A C 1
ATOM 971 O O . TRP A 1 119 ? 6.938 -3.877 -0.413 1.00 98.19 119 TRP A O 1
ATOM 981 N N . LEU A 1 120 ? 6.299 -3.042 -2.395 1.00 97.06 120 LEU A N 1
ATOM 982 C CA . LEU A 1 120 ? 7.571 -2.396 -2.721 1.00 97.06 120 LEU A CA 1
ATOM 983 C C . LEU A 1 120 ? 7.449 -0.876 -2.584 1.00 97.06 120 LEU A C 1
ATOM 985 O O . LEU A 1 120 ? 6.484 -0.285 -3.067 1.00 97.06 120 LEU A O 1
ATOM 989 N N . THR A 1 121 ? 8.445 -0.226 -1.992 1.00 94.06 121 THR A N 1
ATOM 990 C CA . THR A 1 121 ? 8.492 1.238 -1.858 1.00 94.06 121 THR A CA 1
ATOM 991 C C . THR A 1 121 ? 9.914 1.758 -2.041 1.00 94.06 121 THR A C 1
ATOM 993 O O . THR A 1 121 ? 10.877 1.085 -1.683 1.00 94.06 121 THR A O 1
ATOM 996 N N . VAL A 1 122 ? 10.057 2.966 -2.587 1.00 89.50 122 VAL A N 1
ATOM 997 C CA . VAL A 1 122 ? 11.348 3.685 -2.615 1.00 89.50 122 VAL A CA 1
ATOM 998 C C . VAL A 1 122 ? 11.631 4.471 -1.335 1.00 89.50 122 VAL A C 1
ATOM 1000 O O . VAL A 1 122 ? 12.744 4.952 -1.153 1.00 89.50 122 VAL A O 1
ATOM 1003 N N . VAL A 1 123 ? 10.620 4.627 -0.479 1.00 88.94 123 VAL A N 1
ATOM 1004 C CA . VAL A 1 123 ? 10.670 5.430 0.746 1.00 88.94 123 VAL A CA 1
ATOM 1005 C C . VAL A 1 123 ? 10.635 4.507 1.959 1.00 88.94 123 VAL A C 1
ATOM 1007 O O . VAL A 1 123 ? 9.745 3.655 2.046 1.00 88.94 123 VAL A O 1
ATOM 1010 N N . ASP A 1 124 ? 11.563 4.704 2.895 1.00 91.62 124 ASP A N 1
ATOM 1011 C CA . ASP A 1 124 ? 11.527 4.053 4.203 1.00 91.62 124 ASP A CA 1
ATOM 1012 C C . ASP A 1 1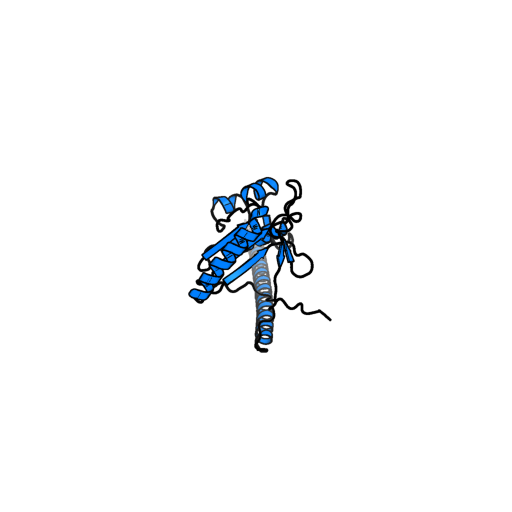24 ? 10.354 4.617 5.037 1.00 91.62 124 ASP A C 1
ATOM 1014 O O . ASP A 1 124 ? 10.293 5.831 5.253 1.00 91.62 124 ASP A O 1
ATOM 1018 N N . PRO A 1 125 ? 9.396 3.785 5.495 1.00 92.81 125 PRO A N 1
ATOM 1019 C CA . PRO A 1 125 ? 8.264 4.254 6.294 1.00 92.81 125 PRO A CA 1
ATOM 1020 C C . PRO A 1 125 ? 8.660 4.941 7.603 1.00 92.81 125 PRO A C 1
ATOM 1022 O O . PRO A 1 125 ? 7.940 5.832 8.047 1.00 92.81 125 PRO A O 1
ATOM 1025 N N . ILE A 1 126 ? 9.759 4.525 8.236 1.00 91.88 126 ILE A N 1
ATOM 1026 C CA . ILE A 1 126 ? 10.209 5.103 9.505 1.00 91.88 126 ILE A CA 1
ATOM 1027 C C . ILE A 1 126 ? 10.737 6.512 9.244 1.00 91.88 126 ILE A C 1
ATOM 1029 O O . ILE A 1 126 ? 10.263 7.463 9.863 1.00 91.88 126 ILE A O 1
ATOM 1033 N N . GLU A 1 127 ? 11.627 6.659 8.258 1.00 89.31 127 GLU A N 1
ATOM 1034 C CA . GLU A 1 127 ? 12.174 7.960 7.848 1.00 89.31 127 GLU A CA 1
ATOM 1035 C C . GLU A 1 127 ? 11.065 8.914 7.376 1.00 89.31 127 GLU A C 1
ATOM 1037 O O . GLU A 1 127 ? 11.066 10.101 7.712 1.00 89.31 127 GLU A O 1
ATOM 1042 N N . ALA A 1 128 ? 10.076 8.389 6.644 1.00 88.06 128 ALA A N 1
ATOM 1043 C CA . ALA A 1 128 ? 8.931 9.155 6.163 1.00 88.06 128 ALA A CA 1
ATOM 1044 C C . ALA A 1 128 ? 8.111 9.761 7.306 1.00 88.06 128 ALA A C 1
ATOM 1046 O O . ALA A 1 128 ? 7.726 10.929 7.227 1.00 88.06 128 ALA A O 1
ATOM 1047 N N . VAL A 1 129 ? 7.835 8.976 8.353 1.00 90.50 129 VAL A N 1
ATOM 1048 C CA . VAL A 1 129 ? 7.090 9.437 9.534 1.00 90.50 129 VAL A CA 1
ATOM 1049 C C . VAL A 1 129 ? 7.943 10.355 10.403 1.00 90.50 129 VAL A C 1
ATOM 1051 O O . VAL A 1 129 ? 7.430 11.337 10.933 1.00 90.50 129 VAL A O 1
ATOM 1054 N N . ASP A 1 130 ? 9.241 10.079 10.537 1.00 88.69 130 ASP A N 1
ATOM 1055 C CA . ASP A 1 130 ? 10.164 10.951 11.270 1.00 88.69 130 ASP A CA 1
ATOM 1056 C C . ASP A 1 130 ? 10.267 12.345 10.640 1.00 88.69 130 ASP A C 1
ATOM 1058 O O . ASP A 1 130 ? 10.320 13.344 11.358 1.00 88.69 130 ASP A O 1
ATOM 1062 N N . THR A 1 131 ? 10.248 12.416 9.307 1.00 84.31 131 THR A N 1
ATOM 1063 C CA . THR A 1 131 ? 10.397 13.670 8.556 1.00 84.31 131 THR A CA 1
ATOM 1064 C C . THR A 1 131 ? 9.081 14.444 8.447 1.00 84.31 131 THR A C 1
ATOM 1066 O O . THR A 1 131 ? 9.055 15.655 8.679 1.00 84.31 131 THR A O 1
ATOM 1069 N N . ASN A 1 132 ? 7.977 13.765 8.113 1.00 82.25 132 ASN A N 1
ATOM 1070 C CA . ASN A 1 132 ? 6.714 14.422 7.744 1.00 82.25 132 ASN A CA 1
ATOM 1071 C C . ASN A 1 132 ? 5.611 14.279 8.806 1.00 82.25 132 ASN A C 1
ATOM 1073 O O . ASN A 1 132 ? 4.575 14.938 8.700 1.00 82.25 132 ASN A O 1
ATOM 1077 N N . GLY A 1 133 ? 5.824 13.459 9.837 1.00 88.06 133 GLY A N 1
ATOM 1078 C CA . GLY A 1 133 ? 4.797 13.080 10.804 1.00 88.06 133 GLY A CA 1
ATOM 1079 C C . GLY A 1 133 ? 3.857 11.991 10.281 1.00 88.06 133 GLY A C 1
ATOM 1080 O O . GLY A 1 133 ? 4.166 11.255 9.345 1.00 88.06 133 GLY A O 1
ATOM 1081 N N . ASP A 1 134 ? 2.695 11.869 10.920 1.00 90.25 134 ASP A N 1
ATOM 1082 C CA . ASP A 1 134 ? 1.713 10.835 10.590 1.00 90.25 134 ASP A CA 1
ATOM 1083 C C . ASP A 1 134 ? 1.029 11.108 9.241 1.00 90.25 134 ASP A C 1
ATOM 1085 O O . ASP A 1 134 ? 0.516 12.201 8.988 1.00 90.25 134 ASP A O 1
ATOM 1089 N N . TYR A 1 135 ? 0.923 10.075 8.404 1.00 88.25 135 TYR A N 1
ATOM 1090 C CA . TYR A 1 135 ? 0.201 10.156 7.136 1.00 88.25 135 TYR A CA 1
ATOM 1091 C C . TYR A 1 135 ? -1.260 9.810 7.364 1.00 88.25 135 TYR A C 1
ATOM 1093 O O . TYR A 1 135 ? -1.596 8.821 8.027 1.00 88.25 135 TYR A O 1
ATOM 1101 N N . SER A 1 136 ? -2.140 10.608 6.771 1.00 85.12 136 SER A N 1
ATOM 1102 C CA . SER A 1 136 ? -3.579 10.480 6.944 1.00 85.12 136 SER A CA 1
ATOM 1103 C C . SER A 1 136 ? -4.308 10.477 5.610 1.00 85.12 136 SER A C 1
ATOM 1105 O O . SER A 1 136 ? -4.040 11.292 4.733 1.00 85.12 136 SER A O 1
ATOM 1107 N N . LEU A 1 137 ? -5.293 9.590 5.489 1.00 81.88 137 LEU A N 1
ATOM 1108 C CA . LEU A 1 137 ? -6.222 9.555 4.371 1.00 81.88 137 LEU A CA 1
ATOM 1109 C C . LEU A 1 137 ? -7.559 10.186 4.774 1.00 81.88 137 LEU A C 1
ATOM 1111 O O . LEU A 1 137 ? -8.144 9.846 5.807 1.00 81.88 137 LEU A O 1
ATOM 1115 N N . GLY A 1 138 ? -8.076 11.067 3.920 1.00 69.25 138 GLY A N 1
ATOM 1116 C CA . GLY A 1 138 ? -9.380 11.706 4.086 1.00 69.25 138 GLY A CA 1
ATOM 1117 C C . GLY A 1 138 ? -9.298 13.225 4.188 1.00 69.25 138 GLY A C 1
ATOM 1118 O O . GLY A 1 138 ? -8.238 13.828 4.071 1.00 69.25 138 GLY A O 1
ATOM 1119 N N . ASN A 1 139 ? -10.453 13.856 4.382 1.00 64.38 139 ASN A N 1
ATOM 1120 C CA . ASN A 1 139 ? -10.570 15.308 4.492 1.00 64.38 139 ASN A CA 1
ATOM 1121 C C . ASN A 1 139 ? -10.925 15.689 5.936 1.00 64.38 139 ASN A C 1
ATOM 1123 O O . ASN A 1 139 ? -11.720 15.004 6.585 1.00 64.38 139 ASN A O 1
ATOM 1127 N N . GLU A 1 140 ? -10.396 16.814 6.411 1.00 57.72 140 GLU A N 1
ATOM 1128 C CA . GLU A 1 140 ? -10.625 17.395 7.740 1.00 57.72 140 GLU A CA 1
ATOM 1129 C C . GLU A 1 140 ? -12.116 17.464 8.118 1.00 57.72 140 GLU A C 1
ATOM 1131 O O . GLU A 1 140 ? -12.488 17.230 9.265 1.00 57.72 140 GLU A O 1
ATOM 1136 N N . PHE A 1 141 ? -13.001 17.693 7.142 1.00 54.44 141 PHE A N 1
ATOM 1137 C CA . PHE A 1 141 ? -14.445 17.815 7.375 1.00 54.44 141 PHE A CA 1
ATOM 1138 C C . PHE A 1 141 ? -15.195 16.482 7.549 1.00 54.44 141 PHE A C 1
ATOM 1140 O O . PHE A 1 141 ? -16.333 16.484 8.022 1.00 54.44 141 PHE A O 1
ATOM 1147 N N . GLN A 1 142 ? -14.611 15.353 7.133 1.00 59.84 142 GLN A N 1
ATOM 1148 C CA . GLN A 1 142 ? -15.258 14.029 7.171 1.00 59.84 142 GLN A CA 1
A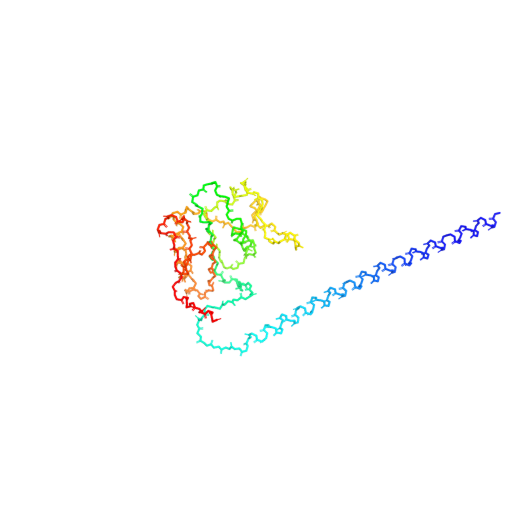TOM 1149 C C . GLN A 1 142 ? -14.562 13.039 8.117 1.00 59.84 142 GLN A C 1
ATOM 1151 O O . GLN A 1 142 ? -15.056 11.926 8.300 1.00 59.84 142 GLN A O 1
ATOM 1156 N N . GLY A 1 143 ? -13.482 13.478 8.769 1.00 67.50 143 GLY A N 1
ATOM 1157 C CA . GLY A 1 143 ? -12.601 12.650 9.580 1.00 67.50 143 GLY A CA 1
ATOM 1158 C C . GLY A 1 143 ? -11.414 12.163 8.754 1.00 67.50 143 GLY A C 1
ATOM 1159 O O . GLY A 1 143 ? -11.584 11.625 7.661 1.00 67.50 143 GLY A O 1
ATOM 1160 N N . GLN A 1 144 ? -10.214 12.363 9.291 1.00 77.12 144 GLN A N 1
ATOM 1161 C CA . GLN A 1 144 ? -8.986 11.783 8.764 1.00 77.12 144 GLN A CA 1
ATOM 1162 C C . GLN A 1 144 ? -8.725 10.447 9.455 1.00 77.12 144 GLN A C 1
ATOM 1164 O O . GLN A 1 144 ? -8.936 10.308 10.663 1.00 77.12 144 GLN A O 1
ATOM 1169 N N . LYS A 1 145 ? -8.282 9.456 8.685 1.00 86.25 145 LYS A N 1
ATOM 1170 C CA . LYS A 1 145 ? -7.788 8.191 9.218 1.00 86.25 145 LYS A CA 1
ATOM 1171 C C . LYS A 1 145 ? -6.276 8.165 9.063 1.00 86.25 145 LYS A C 1
ATOM 1173 O O . LYS A 1 145 ? -5.794 8.285 7.943 1.00 86.25 145 LYS A O 1
ATOM 1178 N N . VAL A 1 146 ? -5.558 7.969 10.165 1.00 89.75 146 VAL A N 1
ATOM 1179 C CA . VAL A 1 146 ? -4.110 7.737 10.135 1.00 89.75 146 VAL A CA 1
ATOM 1180 C C . VAL A 1 146 ? -3.849 6.386 9.474 1.00 89.75 146 VAL A C 1
ATOM 1182 O O . VAL A 1 146 ? -4.461 5.381 9.845 1.00 89.75 146 VAL A O 1
ATOM 1185 N N . VAL A 1 147 ? -2.996 6.391 8.455 1.00 91.81 147 VAL A N 1
ATOM 1186 C CA . VAL A 1 147 ? -2.682 5.231 7.607 1.00 91.81 147 VAL A CA 1
ATOM 1187 C C . VAL A 1 147 ? -1.213 4.830 7.686 1.00 91.81 147 VAL A C 1
ATOM 1189 O O . VAL A 1 147 ? -0.899 3.676 7.421 1.00 91.81 147 VAL A O 1
ATOM 1192 N N . LEU A 1 148 ? -0.336 5.736 8.121 1.00 93.56 148 LEU A N 1
ATOM 1193 C CA . LEU A 1 148 ? 1.043 5.434 8.495 1.00 93.56 148 LEU A CA 1
ATOM 1194 C C . LEU A 1 148 ? 1.430 6.291 9.705 1.00 93.56 148 LEU A C 1
ATOM 1196 O O . LEU A 1 148 ? 1.265 7.509 9.680 1.00 93.56 148 LEU A O 1
ATOM 1200 N N . SER A 1 149 ? 1.941 5.648 10.749 1.00 94.50 149 SER A N 1
ATOM 1201 C CA . SER A 1 149 ? 2.464 6.278 11.965 1.00 94.50 149 SER A CA 1
ATOM 1202 C C . SER A 1 149 ? 3.465 5.337 12.636 1.00 94.50 149 SER A C 1
ATOM 1204 O O . SER A 1 149 ? 3.481 4.137 12.346 1.00 94.50 149 SER A O 1
ATOM 1206 N N . LYS A 1 150 ? 4.251 5.844 13.593 1.00 94.75 150 LYS A N 1
ATOM 1207 C CA . LYS A 1 150 ? 5.170 5.006 14.390 1.00 94.75 150 LYS A CA 1
ATOM 1208 C C . LYS A 1 150 ? 4.440 3.880 15.111 1.00 94.75 150 LYS A C 1
ATOM 1210 O O . LYS A 1 150 ? 4.869 2.736 15.055 1.00 94.75 150 LYS A O 1
ATOM 1215 N N . SER A 1 151 ? 3.290 4.189 15.708 1.00 94.88 151 SER A N 1
ATOM 1216 C CA . SER A 1 151 ? 2.476 3.200 16.415 1.00 94.88 151 SER A CA 1
ATOM 1217 C C . SER A 1 151 ? 1.984 2.079 15.499 1.00 94.88 151 SER A C 1
ATOM 1219 O O . SER A 1 151 ? 2.009 0.921 15.903 1.00 94.88 151 SER A O 1
ATOM 1221 N N . LEU A 1 152 ? 1.580 2.389 14.261 1.00 95.12 152 LEU A N 1
ATOM 1222 C CA . LEU A 1 152 ? 1.169 1.371 13.289 1.00 95.12 152 LEU A CA 1
ATOM 1223 C C . LEU A 1 152 ? 2.344 0.474 12.867 1.00 95.12 152 LEU A C 1
ATOM 1225 O O . LEU A 1 152 ? 2.158 -0.727 12.669 1.00 95.12 152 LEU A O 1
ATOM 1229 N N . LEU A 1 153 ? 3.548 1.040 12.751 1.00 94.81 153 LEU A N 1
ATOM 1230 C CA . LEU A 1 153 ? 4.765 0.289 12.433 1.00 94.81 153 LEU A CA 1
ATOM 1231 C C . LEU A 1 153 ? 5.183 -0.623 13.598 1.00 94.81 153 LEU A C 1
ATOM 1233 O O . LEU A 1 153 ? 5.410 -1.813 13.394 1.00 94.81 153 LEU A O 1
ATOM 1237 N N . GLU A 1 154 ? 5.214 -0.097 14.824 1.00 94.75 154 GLU A N 1
ATOM 1238 C CA . GLU A 1 154 ? 5.616 -0.824 16.038 1.00 94.75 154 GLU A CA 1
ATOM 1239 C C . GLU A 1 154 ? 4.641 -1.949 16.403 1.00 94.75 154 GLU A C 1
ATOM 1241 O O . GLU A 1 154 ? 5.057 -3.064 16.720 1.00 94.75 154 GLU A O 1
ATOM 1246 N N . ASN A 1 155 ? 3.334 -1.701 16.285 1.00 95.12 155 ASN A N 1
ATOM 1247 C CA . ASN A 1 155 ? 2.301 -2.711 16.535 1.00 95.12 155 ASN A CA 1
ATOM 1248 C C . ASN A 1 155 ? 2.213 -3.766 15.424 1.00 95.12 155 ASN A C 1
ATOM 1250 O O . ASN A 1 155 ? 1.382 -4.675 15.495 1.00 95.12 155 ASN A O 1
ATOM 1254 N N . SER A 1 156 ? 3.048 -3.652 14.384 1.00 92.88 156 SER A N 1
ATOM 1255 C CA . SER A 1 156 ? 2.997 -4.496 13.194 1.00 92.88 156 SER A CA 1
ATOM 1256 C C . SER A 1 156 ? 1.623 -4.470 12.524 1.00 92.88 156 SER A C 1
ATOM 1258 O O . SER A 1 156 ? 1.198 -5.487 11.990 1.00 92.88 156 SER A O 1
ATOM 1260 N N . ASP A 1 157 ? 0.902 -3.340 12.548 1.00 94.75 157 ASP A N 1
ATOM 1261 C CA . ASP A 1 157 ? -0.449 -3.158 11.983 1.00 94.75 157 ASP A CA 1
ATOM 1262 C C . ASP A 1 157 ? -0.473 -3.082 10.448 1.00 94.75 157 ASP A C 1
ATOM 1264 O O . ASP A 1 157 ? -1.545 -3.103 9.843 1.00 94.75 157 ASP A O 1
ATOM 1268 N N . LEU A 1 158 ? 0.701 -3.058 9.821 1.00 96.38 158 LEU A N 1
ATOM 1269 C CA . LEU A 1 158 ? 0.911 -3.012 8.378 1.00 96.38 158 LEU A CA 1
ATOM 1270 C C . LEU A 1 158 ? 1.568 -4.309 7.892 1.00 96.38 158 LEU A C 1
ATOM 1272 O O . LEU A 1 158 ? 2.312 -4.959 8.629 1.00 96.38 158 LEU A O 1
ATOM 1276 N N . THR A 1 159 ? 1.306 -4.693 6.644 1.00 96.75 159 THR A N 1
ATOM 1277 C CA . THR A 1 159 ? 2.099 -5.734 5.981 1.00 96.75 159 THR A CA 1
ATOM 1278 C C . THR A 1 159 ? 3.512 -5.184 5.746 1.00 96.75 159 THR A C 1
ATOM 1280 O O . THR A 1 159 ? 3.626 -4.076 5.207 1.00 96.75 159 THR A O 1
ATOM 1283 N N . PRO A 1 160 ? 4.585 -5.925 6.098 1.00 96.56 160 PRO A N 1
ATOM 1284 C CA . PRO A 1 160 ? 5.957 -5.478 5.883 1.00 96.56 160 PRO A CA 1
ATOM 1285 C C . PRO A 1 160 ? 6.217 -5.055 4.435 1.00 96.56 160 PRO A C 1
ATOM 1287 O O . PRO A 1 160 ? 5.782 -5.719 3.492 1.00 96.56 160 PRO A O 1
ATOM 1290 N N . VAL A 1 161 ? 6.946 -3.953 4.273 1.00 97.12 161 VAL A N 1
ATOM 1291 C CA . VAL A 1 161 ? 7.313 -3.402 2.966 1.00 97.12 161 VAL A CA 1
ATOM 1292 C C . VAL A 1 161 ? 8.781 -3.677 2.664 1.00 97.12 161 VAL A C 1
ATOM 1294 O O . VAL A 1 161 ? 9.626 -3.689 3.557 1.00 97.12 161 VAL A O 1
ATOM 1297 N N . THR A 1 162 ? 9.102 -3.879 1.391 1.00 97.38 162 THR A N 1
ATOM 1298 C CA . THR A 1 162 ? 10.478 -3.973 0.906 1.00 97.38 162 THR A CA 1
ATOM 1299 C C . THR A 1 162 ? 10.908 -2.623 0.353 1.00 97.38 162 THR A C 1
ATOM 1301 O O . THR A 1 162 ? 10.320 -2.113 -0.604 1.00 97.38 162 THR A O 1
ATOM 1304 N N . ILE A 1 163 ? 11.952 -2.056 0.954 1.00 95.06 163 ILE A N 1
ATOM 1305 C CA . ILE A 1 163 ? 12.543 -0.797 0.506 1.00 95.06 163 ILE A CA 1
ATOM 1306 C C . ILE A 1 163 ? 13.497 -1.100 -0.649 1.00 95.06 163 ILE A C 1
ATOM 1308 O O . ILE A 1 163 ? 14.457 -1.859 -0.501 1.00 95.06 163 ILE A O 1
ATOM 1312 N N . VAL A 1 164 ? 13.236 -0.509 -1.811 1.00 92.94 164 VAL A N 1
ATOM 1313 C CA . VAL A 1 164 ? 14.013 -0.719 -3.033 1.00 92.94 164 VAL A CA 1
ATOM 1314 C C . VAL A 1 164 ? 14.614 0.607 -3.477 1.00 92.94 164 VAL A C 1
ATOM 1316 O O . VAL A 1 164 ? 13.943 1.634 -3.544 1.00 92.94 164 VAL A O 1
ATOM 1319 N N . LYS A 1 165 ? 15.906 0.598 -3.818 1.00 88.75 165 LYS A N 1
ATOM 1320 C CA . LYS A 1 165 ? 16.589 1.805 -4.297 1.00 88.75 165 LYS A CA 1
ATOM 1321 C C . LYS A 1 165 ? 15.919 2.326 -5.578 1.00 88.75 165 LYS A C 1
ATOM 1323 O O . LYS A 1 165 ? 15.655 1.516 -6.469 1.00 88.75 165 LYS A O 1
ATOM 1328 N N . PRO A 1 166 ? 15.772 3.654 -5.763 1.00 85.56 166 PRO A N 1
ATOM 1329 C CA . PRO A 1 166 ? 15.107 4.224 -6.939 1.00 85.56 166 PRO A CA 1
ATOM 1330 C C . PRO A 1 166 ? 15.618 3.691 -8.285 1.00 85.56 166 PRO A C 1
ATOM 1332 O O . PRO A 1 166 ? 14.824 3.440 -9.185 1.00 85.56 166 PRO A O 1
ATOM 1335 N N . LYS A 1 167 ? 16.934 3.466 -8.415 1.00 84.50 167 LYS A N 1
ATOM 1336 C CA . LYS A 1 167 ? 17.561 2.954 -9.649 1.00 84.50 167 LYS A CA 1
ATOM 1337 C C . LYS A 1 167 ? 17.235 1.492 -9.963 1.00 84.50 167 LYS A C 1
ATOM 1339 O O . LYS A 1 167 ? 17.285 1.113 -11.122 1.00 84.50 167 LYS A O 1
ATOM 1344 N N . ALA A 1 168 ? 16.920 0.691 -8.947 1.00 88.69 168 ALA A N 1
ATOM 1345 C CA . ALA A 1 168 ? 16.589 -0.727 -9.087 1.00 88.69 168 ALA A CA 1
ATOM 1346 C C . ALA A 1 168 ? 15.070 -0.979 -9.088 1.00 88.69 168 ALA A C 1
ATOM 1348 O O . ALA A 1 168 ? 14.638 -2.120 -9.223 1.00 88.69 168 ALA A O 1
ATOM 1349 N N . MET A 1 169 ? 14.258 0.072 -8.921 1.00 89.44 169 MET A N 1
ATOM 1350 C CA . MET A 1 169 ? 12.822 -0.043 -8.670 1.00 89.44 169 MET A CA 1
ATOM 1351 C C . MET A 1 169 ? 12.066 -0.736 -9.804 1.00 89.44 169 MET A C 1
ATOM 1353 O O . MET A 1 169 ? 11.241 -1.611 -9.553 1.00 89.44 169 MET A O 1
ATOM 1357 N N . VAL A 1 170 ? 12.352 -0.349 -11.050 1.00 88.56 170 VAL A N 1
ATOM 1358 C CA . VAL A 1 170 ? 11.697 -0.931 -12.229 1.00 88.56 170 VAL A CA 1
ATOM 1359 C C . VAL A 1 170 ? 12.057 -2.398 -12.381 1.00 88.56 170 VAL A C 1
ATOM 1361 O O . VAL A 1 170 ? 11.160 -3.221 -12.544 1.00 88.56 170 VAL A O 1
ATOM 1364 N N . ASP A 1 171 ? 13.342 -2.731 -12.281 1.00 89.50 171 ASP A N 1
ATOM 1365 C CA . ASP A 1 171 ? 13.811 -4.105 -12.450 1.00 89.50 171 ASP A CA 1
ATOM 1366 C C . ASP A 1 171 ? 13.256 -5.019 -11.355 1.00 89.50 171 ASP A C 1
ATOM 1368 O O . ASP A 1 171 ? 12.710 -6.079 -11.663 1.00 89.50 171 ASP A O 1
ATOM 1372 N N . ALA A 1 172 ? 13.299 -4.574 -10.094 1.00 92.94 172 ALA A N 1
ATOM 1373 C CA . ALA A 1 172 ? 12.733 -5.309 -8.966 1.00 92.94 172 ALA A CA 1
ATOM 1374 C C . ALA A 1 172 ? 11.221 -5.525 -9.128 1.00 92.94 172 ALA A C 1
ATOM 1376 O O . ALA A 1 172 ? 10.727 -6.639 -8.959 1.00 92.94 172 ALA A O 1
ATOM 1377 N N . PHE A 1 173 ? 10.478 -4.484 -9.517 1.00 93.06 173 PHE A N 1
ATOM 1378 C CA . PHE A 1 173 ? 9.039 -4.602 -9.735 1.00 93.06 173 PHE A CA 1
ATOM 1379 C C . PHE A 1 173 ? 8.708 -5.544 -10.899 1.00 93.06 173 PHE A C 1
ATOM 1381 O O . PHE A 1 173 ? 7.835 -6.397 -10.767 1.00 93.06 173 PHE A O 1
ATOM 1388 N N . LEU A 1 174 ? 9.411 -5.441 -12.031 1.00 91.31 174 LEU A N 1
ATOM 1389 C CA . LEU A 1 174 ? 9.192 -6.325 -13.178 1.00 91.31 174 LEU A CA 1
ATOM 1390 C C . LEU A 1 174 ? 9.561 -7.780 -12.872 1.00 91.31 174 LEU A C 1
ATOM 1392 O O . LEU A 1 174 ? 8.895 -8.689 -13.371 1.00 91.31 174 LEU A O 1
ATOM 1396 N N . GLN A 1 175 ? 10.593 -8.010 -12.061 1.00 94.25 175 GLN A N 1
ATOM 1397 C CA . GLN A 1 175 ? 10.946 -9.341 -11.580 1.00 94.25 175 GLN A CA 1
ATOM 1398 C C . GLN A 1 175 ? 9.808 -9.941 -10.743 1.00 94.25 175 GLN A C 1
ATOM 1400 O O . GLN A 1 175 ? 9.364 -11.051 -11.044 1.00 94.25 175 GLN A O 1
ATOM 1405 N N . GLU A 1 176 ? 9.279 -9.190 -9.773 1.00 96.88 176 GLU A N 1
ATOM 1406 C CA . GLU A 1 176 ? 8.127 -9.614 -8.968 1.00 96.88 176 GLU A CA 1
ATOM 1407 C C . GLU A 1 176 ? 6.889 -9.863 -9.838 1.00 96.88 176 GLU A C 1
ATOM 1409 O O . GLU A 1 176 ? 6.253 -10.905 -9.716 1.00 96.88 176 GLU A O 1
ATOM 1414 N N . VAL A 1 177 ? 6.571 -8.972 -10.785 1.00 94.44 177 VAL A N 1
ATOM 1415 C CA . VAL A 1 177 ? 5.435 -9.165 -11.704 1.00 94.44 177 VAL A CA 1
ATOM 1416 C C . VAL A 1 177 ? 5.580 -10.466 -12.492 1.00 94.44 177 VAL A C 1
ATOM 1418 O O . VAL A 1 177 ? 4.612 -11.213 -12.604 1.00 94.44 177 VAL A O 1
ATOM 1421 N N . ARG A 1 178 ? 6.769 -10.767 -13.031 1.00 93.94 178 ARG A N 1
ATOM 1422 C CA . ARG A 1 178 ? 7.007 -12.010 -13.787 1.00 93.94 178 ARG A CA 1
ATOM 1423 C C . ARG A 1 178 ? 6.797 -13.242 -12.918 1.00 93.94 178 ARG A C 1
ATOM 1425 O O . ARG A 1 178 ? 6.100 -14.159 -13.342 1.00 93.94 178 ARG A O 1
ATOM 1432 N N . GLN A 1 179 ? 7.367 -13.243 -11.716 1.00 95.56 179 GLN A N 1
ATOM 1433 C CA . GLN A 1 179 ? 7.246 -14.359 -10.786 1.00 95.56 179 GLN A CA 1
ATOM 1434 C C . GLN A 1 179 ? 5.789 -14.563 -10.352 1.00 95.56 179 GLN A C 1
ATOM 1436 O O . GLN A 1 179 ? 5.229 -15.635 -10.555 1.00 95.56 179 GLN A O 1
ATOM 1441 N N . LYS A 1 180 ? 5.136 -13.513 -9.843 1.00 94.88 180 LYS A N 1
ATOM 1442 C CA . LYS A 1 180 ? 3.750 -13.586 -9.360 1.00 94.88 180 LYS A CA 1
ATOM 1443 C C . LYS A 1 180 ? 2.751 -13.891 -10.474 1.00 94.88 180 LYS A C 1
ATOM 1445 O O . LYS A 1 180 ? 1.757 -14.562 -10.222 1.00 94.88 180 LYS A O 1
ATOM 1450 N N . SER A 1 181 ? 3.004 -13.428 -11.699 1.00 93.19 181 SER A N 1
ATOM 1451 C CA . SER A 1 181 ? 2.184 -13.764 -12.870 1.00 93.19 181 SER A CA 1
ATOM 1452 C C . SER A 1 181 ? 2.321 -15.236 -13.260 1.00 93.19 181 SER A C 1
ATOM 1454 O O . SER A 1 181 ? 1.313 -15.884 -13.533 1.00 93.19 181 SER A O 1
ATOM 1456 N N . ALA A 1 182 ? 3.538 -15.792 -13.230 1.00 92.31 182 ALA A N 1
ATOM 1457 C CA . ALA A 1 182 ? 3.752 -17.218 -13.472 1.00 92.31 182 ALA A CA 1
ATOM 1458 C C . ALA A 1 182 ? 3.044 -18.080 -12.412 1.00 92.31 182 ALA A C 1
ATOM 1460 O O . ALA A 1 182 ? 2.332 -19.019 -12.768 1.00 92.31 182 ALA A O 1
ATOM 1461 N N . ASP A 1 183 ? 3.161 -17.707 -11.134 1.00 90.88 183 ASP A N 1
ATOM 1462 C CA . ASP A 1 183 ? 2.481 -18.382 -10.023 1.00 90.88 183 ASP A CA 1
ATOM 1463 C C . ASP A 1 183 ? 0.950 -18.302 -10.162 1.00 90.88 183 ASP A C 1
ATOM 1465 O O . ASP A 1 183 ? 0.244 -19.301 -10.003 1.00 90.88 183 ASP A O 1
ATOM 1469 N N . ALA A 1 184 ? 0.427 -17.120 -10.505 1.00 93.19 184 ALA A N 1
ATOM 1470 C CA . ALA A 1 184 ? -0.998 -16.899 -10.734 1.00 93.19 184 ALA A CA 1
ATOM 1471 C C . ALA A 1 184 ? -1.533 -17.740 -11.900 1.00 93.19 184 ALA A C 1
ATOM 1473 O O . ALA A 1 184 ? -2.597 -18.348 -11.784 1.00 93.19 184 ALA A O 1
ATOM 1474 N N . ALA A 1 185 ? -0.785 -17.809 -13.004 1.00 92.25 185 ALA A N 1
ATOM 1475 C CA . ALA A 1 185 ? -1.153 -18.590 -14.177 1.00 92.25 185 ALA A CA 1
ATOM 1476 C C . ALA A 1 185 ? -1.136 -20.099 -13.895 1.00 92.25 185 ALA A C 1
ATOM 1478 O O . ALA A 1 185 ? -2.065 -20.796 -14.293 1.00 92.25 185 ALA A O 1
ATOM 1479 N N . ALA A 1 186 ? -0.117 -20.594 -13.185 1.00 92.00 186 ALA A N 1
ATOM 1480 C CA . ALA A 1 186 ? 0.009 -22.010 -12.847 1.00 92.00 186 ALA A CA 1
ATOM 1481 C C . ALA A 1 186 ? -1.068 -22.480 -11.856 1.00 92.00 186 ALA A C 1
ATOM 1483 O O . ALA A 1 186 ? -1.584 -23.588 -11.983 1.00 92.00 186 ALA A O 1
ATOM 1484 N N . GLY A 1 187 ? -1.411 -21.643 -10.872 1.00 89.88 187 GLY A N 1
ATOM 1485 C CA . GLY A 1 187 ? -2.388 -21.967 -9.829 1.00 89.88 187 GLY A CA 1
ATOM 1486 C C . GLY A 1 187 ? -3.821 -21.506 -10.107 1.00 89.88 187 GLY A C 1
ATOM 1487 O O . GLY A 1 187 ? -4.688 -21.709 -9.262 1.00 89.88 187 GLY A O 1
ATOM 1488 N N . HIS A 1 188 ? -4.084 -20.871 -11.255 1.00 90.31 188 HIS A N 1
ATOM 1489 C CA . HIS A 1 188 ? -5.355 -20.196 -11.557 1.00 90.31 188 HIS A CA 1
ATOM 1490 C C . HIS A 1 188 ? -5.792 -19.189 -10.471 1.00 90.31 188 HIS A C 1
ATOM 1492 O O . HIS A 1 188 ? -6.980 -19.034 -10.181 1.00 90.31 188 HIS A O 1
ATOM 1498 N N . HIS A 1 189 ? -4.830 -18.485 -9.873 1.00 92.00 189 HIS A N 1
ATOM 1499 C CA . HIS A 1 189 ? -5.078 -17.505 -8.818 1.00 92.00 189 HIS A CA 1
ATOM 1500 C C . HIS A 1 189 ? -5.308 -16.099 -9.397 1.00 92.00 189 HIS A C 1
ATOM 1502 O O . HIS A 1 189 ? -4.621 -15.706 -10.343 1.00 92.00 189 HIS A O 1
ATOM 1508 N N . PRO A 1 190 ? -6.217 -15.284 -8.830 1.00 94.31 190 PRO A N 1
ATOM 1509 C CA . PRO A 1 190 ? -6.326 -13.876 -9.201 1.00 94.31 190 PRO A CA 1
ATOM 1510 C C . PRO A 1 190 ? -5.054 -13.102 -8.823 1.00 94.31 190 PRO A C 1
ATOM 1512 O O . PRO A 1 190 ? -4.585 -13.211 -7.691 1.00 94.31 190 PRO A O 1
ATOM 1515 N N . LEU A 1 191 ? -4.532 -12.272 -9.730 1.00 94.38 191 LEU A N 1
ATOM 1516 C CA . LEU A 1 191 ? -3.412 -11.362 -9.463 1.00 94.38 191 LEU A CA 1
ATOM 1517 C C . LEU A 1 191 ? -3.900 -9.910 -9.452 1.00 94.38 191 LEU A C 1
ATOM 1519 O O . LEU A 1 191 ? -4.392 -9.407 -10.462 1.00 94.38 191 LEU A O 1
ATOM 1523 N N . LEU A 1 192 ? -3.723 -9.226 -8.322 1.00 94.94 192 LEU A N 1
ATOM 1524 C CA . LEU A 1 192 ? -3.956 -7.793 -8.189 1.00 94.94 192 LEU A CA 1
ATOM 1525 C C . LEU A 1 192 ? -2.620 -7.044 -8.251 1.00 94.94 192 LEU A C 1
ATOM 1527 O O . LEU A 1 192 ? -1.787 -7.174 -7.354 1.00 94.94 192 LEU A O 1
ATOM 1531 N N . LEU A 1 193 ? -2.450 -6.226 -9.292 1.00 93.69 193 LEU A N 1
ATOM 1532 C CA . LEU A 1 193 ? -1.328 -5.298 -9.430 1.00 93.69 193 LEU A CA 1
ATOM 1533 C C . LEU A 1 193 ? -1.768 -3.886 -9.047 1.00 93.69 193 LEU A C 1
ATOM 1535 O O . LEU A 1 193 ? -2.713 -3.349 -9.626 1.00 93.69 193 LEU A O 1
ATOM 1539 N N . MET A 1 194 ? -1.064 -3.269 -8.103 1.00 93.31 194 MET A N 1
ATOM 1540 C CA . MET A 1 194 ? -1.323 -1.897 -7.668 1.00 93.31 194 MET A CA 1
ATOM 1541 C C . MET A 1 194 ? -0.080 -1.041 -7.876 1.00 93.31 194 MET A C 1
ATOM 1543 O O . MET A 1 194 ? 0.975 -1.321 -7.313 1.00 93.31 194 MET A O 1
ATOM 1547 N N . VAL A 1 195 ? -0.201 0.014 -8.679 1.00 91.25 195 VAL A N 1
ATOM 1548 C CA . VAL A 1 195 ? 0.919 0.897 -9.021 1.00 91.25 195 VAL A CA 1
ATOM 1549 C C . VAL A 1 195 ? 0.596 2.312 -8.559 1.00 91.25 195 VAL A C 1
ATOM 1551 O O . VAL A 1 195 ? -0.224 3.001 -9.161 1.00 91.25 195 VAL A O 1
ATOM 1554 N N . PHE A 1 196 ? 1.266 2.747 -7.498 1.00 89.56 196 PHE A N 1
ATOM 1555 C CA . PHE A 1 196 ? 1.199 4.098 -6.961 1.00 89.56 196 PHE A CA 1
ATOM 1556 C C . PHE A 1 196 ? 2.399 4.863 -7.504 1.00 89.56 196 PHE A C 1
ATOM 1558 O O . PHE A 1 196 ? 3.540 4.657 -7.091 1.00 89.56 196 PHE A O 1
ATOM 1565 N N . SER A 1 197 ? 2.157 5.710 -8.496 1.00 85.56 197 SER A N 1
ATOM 1566 C CA . SER A 1 197 ? 3.208 6.525 -9.098 1.00 85.56 197 SER A CA 1
ATOM 1567 C C . SER A 1 197 ? 2.640 7.763 -9.767 1.00 85.56 197 SER A C 1
ATOM 1569 O O . SER A 1 197 ? 1.454 7.819 -10.102 1.00 85.56 197 SER A O 1
ATOM 1571 N N . HIS A 1 198 ? 3.514 8.729 -10.034 1.00 79.81 198 HIS A N 1
ATOM 1572 C CA . HIS A 1 198 ? 3.179 9.810 -10.948 1.00 79.81 198 HIS A CA 1
ATOM 1573 C C . HIS A 1 198 ? 3.003 9.282 -12.368 1.00 79.81 198 HIS A C 1
ATOM 1575 O O . HIS A 1 198 ? 3.860 8.573 -12.908 1.00 79.81 198 HIS A O 1
ATOM 1581 N N . GLY A 1 199 ? 1.892 9.676 -12.984 1.00 72.81 199 GLY A N 1
ATOM 1582 C CA . GLY A 1 199 ? 1.656 9.468 -14.402 1.00 72.81 199 GLY A CA 1
ATOM 1583 C C . GLY A 1 199 ? 2.440 10.468 -15.252 1.00 72.81 199 GLY A C 1
ATOM 1584 O O . GLY A 1 199 ? 2.593 11.637 -14.907 1.00 72.81 199 GLY A O 1
ATOM 1585 N N . LEU A 1 200 ? 2.897 10.006 -16.406 1.00 68.75 200 LEU A N 1
ATOM 1586 C CA . LEU A 1 200 ? 3.407 10.806 -17.508 1.00 68.75 200 LEU A CA 1
ATOM 1587 C C . LEU A 1 200 ? 2.477 10.643 -18.722 1.00 68.75 200 LEU A C 1
ATOM 1589 O O . LEU A 1 200 ? 1.711 9.672 -18.799 1.00 68.75 200 LEU A O 1
ATOM 1593 N N . PRO A 1 201 ? 2.549 11.556 -19.710 1.00 71.50 201 PRO A N 1
ATOM 1594 C CA . PRO A 1 201 ? 1.837 11.387 -20.971 1.00 71.50 201 PRO A CA 1
ATOM 1595 C C . PRO A 1 201 ? 2.083 10.002 -21.595 1.00 71.50 201 PRO A C 1
ATOM 1597 O O . PRO A 1 201 ? 3.155 9.413 -21.435 1.00 71.50 201 PRO A O 1
ATOM 1600 N N . ASN A 1 202 ? 1.100 9.504 -22.349 1.00 68.38 202 ASN A N 1
ATOM 1601 C CA . ASN A 1 202 ? 1.140 8.208 -23.044 1.00 68.38 202 ASN A CA 1
ATOM 1602 C C . ASN A 1 202 ? 1.185 6.974 -22.123 1.00 68.38 202 ASN A C 1
ATOM 1604 O O . ASN A 1 202 ? 1.848 5.992 -22.444 1.00 68.38 202 ASN A O 1
ATOM 1608 N N . HIS A 1 203 ? 0.473 7.024 -20.991 1.00 62.78 203 HIS A N 1
ATOM 1609 C CA . HIS A 1 203 ? 0.269 5.872 -20.091 1.00 62.78 203 HIS A CA 1
ATOM 1610 C C . HIS A 1 203 ? 1.586 5.331 -19.518 1.00 62.78 203 HIS A C 1
ATOM 1612 O O . HIS A 1 203 ? 1.789 4.123 -19.357 1.00 62.78 203 HIS A O 1
ATOM 1618 N N . LYS A 1 204 ? 2.500 6.263 -19.239 1.00 72.19 204 LYS A N 1
ATOM 1619 C CA . LYS A 1 204 ? 3.784 5.988 -18.612 1.00 72.19 204 LYS A CA 1
ATOM 1620 C C . LYS A 1 204 ? 3.678 6.271 -17.122 1.00 72.19 204 LYS A C 1
ATOM 1622 O O . LYS A 1 204 ? 3.121 7.287 -16.725 1.00 72.19 204 LYS A O 1
ATOM 1627 N N . PHE A 1 205 ? 4.236 5.388 -16.318 1.00 79.94 205 PHE A N 1
ATOM 1628 C CA . PHE A 1 205 ? 4.307 5.485 -14.869 1.00 79.94 205 PHE A CA 1
ATOM 1629 C C . PHE A 1 205 ? 5.763 5.692 -14.468 1.00 79.94 205 PHE A C 1
ATOM 1631 O O . PHE A 1 205 ? 6.653 5.046 -15.030 1.00 79.94 205 PHE A O 1
ATOM 1638 N N . VAL A 1 206 ? 6.016 6.599 -13.527 1.00 79.31 206 VAL A N 1
ATOM 1639 C CA . VAL A 1 206 ? 7.366 6.835 -13.003 1.00 79.31 206 VAL A CA 1
ATOM 1640 C C . VAL A 1 206 ? 7.594 5.950 -11.790 1.00 79.31 206 VAL A C 1
ATOM 1642 O O . VAL A 1 206 ? 7.045 6.197 -10.722 1.00 79.31 206 VAL A O 1
ATOM 1645 N N . LEU A 1 207 ? 8.425 4.929 -11.953 1.00 77.69 207 LEU A N 1
ATOM 1646 C CA . LEU A 1 207 ? 8.871 4.055 -10.876 1.00 77.69 207 LEU A CA 1
ATOM 1647 C C . LEU A 1 207 ? 10.378 4.259 -10.706 1.00 77.69 207 LEU A C 1
ATOM 1649 O O . LEU A 1 207 ? 11.173 3.674 -11.431 1.00 77.69 207 LEU A O 1
ATOM 1653 N N . GLY A 1 208 ? 10.774 5.136 -9.786 1.00 73.38 208 GLY A N 1
ATOM 1654 C CA . GLY A 1 208 ? 12.164 5.537 -9.558 1.00 73.38 208 GLY A CA 1
ATOM 1655 C C . GLY A 1 208 ? 12.357 7.052 -9.657 1.00 73.38 208 GLY A C 1
ATOM 1656 O O . GLY A 1 208 ? 11.454 7.823 -9.344 1.00 73.38 208 GLY A O 1
ATOM 1657 N N . SER A 1 209 ? 13.544 7.481 -10.084 1.00 67.06 209 SER A N 1
ATOM 1658 C CA . SER A 1 209 ? 13.889 8.902 -10.255 1.00 67.06 209 SER A CA 1
ATOM 1659 C C . SER A 1 209 ? 13.445 9.420 -11.626 1.00 67.06 209 SER A C 1
ATOM 1661 O O . SER A 1 209 ? 13.695 8.777 -12.644 1.00 67.06 209 SER A O 1
ATOM 1663 N N . LYS A 1 210 ? 12.845 10.616 -11.688 1.00 62.56 210 LYS A N 1
ATOM 1664 C CA . LYS A 1 210 ? 12.350 11.223 -12.944 1.00 62.56 210 LYS A CA 1
ATOM 1665 C C . LYS A 1 210 ? 13.470 11.472 -13.964 1.00 62.56 210 LYS A C 1
ATOM 1667 O O . LYS A 1 210 ? 13.194 11.555 -15.164 1.00 62.56 210 LYS A O 1
ATOM 1672 N N . ARG A 1 211 ? 14.717 11.589 -13.494 1.00 62.75 211 ARG A N 1
ATOM 1673 C CA . ARG A 1 211 ? 15.925 11.841 -14.302 1.00 62.75 211 ARG A CA 1
ATOM 1674 C C . ARG A 1 211 ? 16.522 10.590 -14.930 1.00 62.75 211 ARG A C 1
ATOM 1676 O O . ARG A 1 211 ? 17.291 10.711 -15.879 1.00 62.75 211 ARG A O 1
ATOM 1683 N N . GLU A 1 212 ? 16.185 9.409 -14.424 1.00 63.75 212 GLU A N 1
ATOM 1684 C CA . GLU A 1 212 ? 16.751 8.160 -14.919 1.00 63.75 212 GLU A CA 1
ATOM 1685 C C . GLU A 1 212 ? 15.926 7.659 -16.123 1.00 63.75 212 GLU A C 1
ATOM 1687 O O . GLU A 1 212 ? 14.704 7.500 -16.022 1.00 63.75 212 GLU A O 1
ATOM 1692 N N . PRO A 1 213 ? 16.552 7.383 -17.282 1.00 59.31 213 PRO A N 1
ATOM 1693 C CA . PRO A 1 213 ? 15.835 6.950 -18.484 1.00 59.31 213 PRO A CA 1
ATOM 1694 C C . PRO A 1 213 ? 15.083 5.624 -18.282 1.00 59.31 213 PRO A C 1
ATOM 1696 O O . PRO A 1 213 ? 14.041 5.413 -18.906 1.00 59.31 213 PRO A O 1
ATOM 1699 N N . ASN A 1 214 ? 15.566 4.783 -17.361 1.00 62.12 214 ASN A N 1
ATOM 1700 C CA . ASN A 1 214 ? 15.000 3.473 -17.040 1.00 62.12 214 ASN A CA 1
ATOM 1701 C C . ASN A 1 214 ? 13.910 3.514 -15.957 1.00 62.12 214 ASN A C 1
ATOM 1703 O O . ASN A 1 214 ? 13.340 2.476 -15.653 1.00 62.12 214 ASN A O 1
ATOM 1707 N N . ALA A 1 215 ? 13.565 4.677 -15.394 1.00 60.84 215 ALA A N 1
ATOM 1708 C CA . ALA A 1 215 ? 12.555 4.796 -14.331 1.00 60.84 215 ALA A CA 1
ATOM 1709 C C . ALA A 1 215 ? 11.101 4.817 -14.845 1.00 60.84 215 ALA A C 1
ATOM 1711 O O . ALA A 1 215 ? 10.198 5.332 -14.184 1.00 60.84 215 ALA A O 1
ATOM 1712 N N . ARG A 1 216 ? 10.860 4.338 -16.070 1.00 71.50 216 ARG A N 1
ATOM 1713 C CA . ARG A 1 216 ? 9.573 4.467 -16.762 1.00 71.50 216 ARG A CA 1
ATOM 1714 C C . ARG A 1 216 ? 8.987 3.095 -17.042 1.00 71.50 216 ARG A C 1
ATOM 1716 O O . ARG A 1 216 ? 9.544 2.328 -17.820 1.00 71.50 216 ARG A O 1
ATOM 1723 N N . LEU A 1 217 ? 7.809 2.838 -16.493 1.00 74.69 217 LEU A N 1
ATOM 1724 C CA . LEU A 1 217 ? 6.985 1.696 -16.859 1.00 74.69 217 LEU A CA 1
ATOM 1725 C C . LEU A 1 217 ? 5.934 2.160 -17.872 1.00 74.69 217 LEU A C 1
ATOM 1727 O O . LEU A 1 217 ? 5.283 3.179 -17.662 1.00 74.69 217 LEU A O 1
ATOM 1731 N N . THR A 1 218 ? 5.763 1.444 -18.981 1.00 71.62 218 THR A N 1
ATOM 1732 C CA . THR A 1 218 ? 4.712 1.753 -19.965 1.00 71.62 218 THR A CA 1
ATOM 1733 C C . THR A 1 218 ? 3.678 0.642 -19.945 1.00 71.62 218 THR A C 1
ATOM 1735 O O . THR A 1 218 ? 4.034 -0.522 -20.120 1.00 71.62 218 THR A O 1
ATOM 1738 N N . ALA A 1 219 ? 2.404 0.989 -19.767 1.00 63.12 219 ALA A N 1
ATOM 1739 C CA . ALA A 1 219 ? 1.321 0.034 -19.961 1.00 63.12 219 ALA A CA 1
ATOM 1740 C C . ALA A 1 219 ? 0.956 -0.031 -21.451 1.00 63.12 219 ALA A C 1
ATOM 1742 O O . ALA A 1 219 ? 0.406 0.914 -22.015 1.00 63.12 219 ALA A O 1
ATOM 1743 N N . VAL A 1 220 ? 1.292 -1.147 -22.097 1.00 61.97 220 VAL A N 1
ATOM 1744 C CA . VAL A 1 220 ? 0.980 -1.408 -23.510 1.00 61.97 220 VAL A CA 1
ATOM 1745 C C . VAL A 1 220 ? -0.344 -2.173 -23.595 1.00 61.97 220 VAL A C 1
ATOM 1747 O O . VAL A 1 220 ? -0.597 -3.054 -22.779 1.00 61.97 220 VAL A O 1
ATOM 1750 N N . GLY A 1 221 ? -1.202 -1.834 -24.564 1.00 50.06 221 GLY A N 1
ATOM 1751 C CA . GLY A 1 221 ? -2.499 -2.501 -24.770 1.00 50.06 221 GLY A CA 1
ATOM 1752 C C . GLY A 1 221 ? -3.697 -1.853 -24.062 1.00 50.06 221 GLY A C 1
ATOM 1753 O O . GLY A 1 221 ? -4.823 -2.310 -24.234 1.00 50.06 221 GLY A O 1
ATOM 1754 N N . LEU A 1 222 ? -3.496 -0.754 -23.326 1.00 46.28 222 LEU A N 1
ATOM 1755 C CA . LEU A 1 222 ? -4.588 0.105 -22.863 1.00 46.28 222 LEU A CA 1
ATOM 1756 C C . LEU A 1 222 ? -4.999 1.030 -24.015 1.00 46.28 222 LEU A C 1
ATOM 1758 O O . LEU A 1 222 ? -4.369 2.059 -24.252 1.00 46.28 222 LEU A O 1
ATOM 1762 N N . SER A 1 223 ? -6.023 0.658 -24.785 1.00 38.09 223 SER A N 1
ATOM 1763 C CA . SER A 1 223 ? -6.580 1.558 -25.797 1.00 38.09 223 SER A CA 1
ATOM 1764 C C . SER A 1 223 ? -7.226 2.755 -25.097 1.00 38.09 223 SER A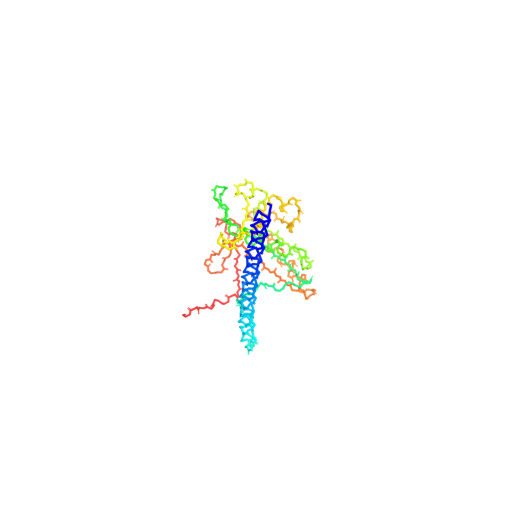 C 1
ATOM 1766 O O . SER A 1 223 ? -8.248 2.603 -24.426 1.00 38.09 223 SER A O 1
ATOM 1768 N N . ALA A 1 224 ? -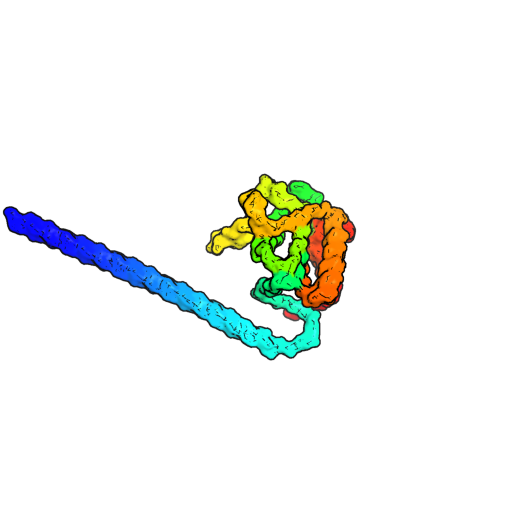6.645 3.945 -25.254 1.00 41.72 224 ALA A N 1
ATOM 1769 C CA . ALA A 1 224 ? -7.244 5.185 -24.785 1.00 41.72 224 ALA A CA 1
ATOM 1770 C C . ALA A 1 224 ? -8.641 5.346 -25.405 1.00 41.72 224 ALA A C 1
ATOM 1772 O O . ALA A 1 224 ? -8.771 5.568 -26.611 1.00 41.72 224 ALA A O 1
ATOM 1773 N N . GLN A 1 225 ? -9.696 5.267 -24.591 1.00 39.78 225 GLN A N 1
ATOM 1774 C CA . GLN A 1 225 ? -10.984 5.813 -24.999 1.00 39.78 225 GLN A CA 1
ATOM 1775 C C . GLN A 1 225 ? -10.805 7.326 -25.127 1.00 39.78 225 GLN A C 1
ATOM 1777 O O . GLN A 1 225 ? -10.756 8.049 -24.130 1.00 39.78 225 GLN A O 1
ATOM 1782 N N . LYS A 1 226 ? -10.667 7.804 -26.369 1.00 35.06 226 LYS A N 1
ATOM 1783 C CA . LYS A 1 226 ? -10.850 9.217 -26.695 1.00 35.06 226 LYS A CA 1
ATOM 1784 C C . LYS A 1 226 ? -12.218 9.626 -26.148 1.00 35.06 226 LYS A C 1
ATOM 1786 O O . LYS A 1 226 ? -13.240 9.144 -26.630 1.00 35.06 226 LYS A O 1
ATOM 1791 N N . ARG A 1 227 ? -12.229 10.479 -25.124 1.00 37.09 227 ARG A N 1
ATOM 1792 C CA . ARG A 1 227 ? -13.434 11.219 -24.748 1.00 37.09 227 ARG A CA 1
ATOM 1793 C C . ARG A 1 227 ? -13.743 12.174 -25.903 1.00 37.09 227 ARG A C 1
ATOM 1795 O O . ARG A 1 227 ? -12.879 12.979 -26.251 1.00 37.09 227 ARG A O 1
ATOM 1802 N N . LEU A 1 228 ? -14.908 11.989 -26.525 1.00 32.56 228 LEU A N 1
ATOM 1803 C CA . LEU A 1 228 ? -15.572 13.000 -27.353 1.00 32.56 228 LEU A CA 1
ATOM 1804 C C . LEU A 1 228 ? -16.055 14.146 -26.460 1.00 32.56 228 LEU A C 1
ATOM 1806 O O . LEU A 1 228 ? -16.468 13.845 -25.314 1.00 32.56 228 LEU A O 1
#

pLDDT: mean 79.3, std 18.29, range [32.56, 98.38]

Foldseek 3Di:
DVVVVVVVVVVVVVVVVVVVVVVVVVVVVVVVVVVVVVVVVVVVVVVVVVVVVVVPPDDDDDDAPDDDPDPDDFAQAEEEEEEADQQDPDPPPLRPLVLVLVLLQVQLVCVPTYPYYAAEYQDDLVVNCVVPNFRWDDDPVPDTDGRGHPVCVVVVSGDDYDHDHLVCQLVVSVVVCVVVVVVCVVVVGHYHYHYRADDDPQQWGQRGHPPDPSRIDHDPPNPDPPDD